Protein AF-A0A3M1GJM1-F1 (afdb_monomer_lite)

Structure (mmCIF, N/CA/C/O backbone):
data_AF-A0A3M1GJM1-F1
#
_entry.id   AF-A0A3M1GJM1-F1
#
loop_
_atom_site.group_PDB
_atom_site.id
_atom_site.type_symbol
_atom_site.label_atom_id
_atom_site.label_alt_id
_atom_site.label_comp_id
_atom_site.label_asym_id
_atom_site.label_entity_id
_atom_site.label_seq_id
_atom_site.pdbx_PDB_ins_code
_atom_site.Cartn_x
_atom_site.Cartn_y
_atom_site.Cartn_z
_atom_site.occupancy
_atom_site.B_iso_or_equiv
_atom_site.auth_seq_id
_atom_site.auth_comp_id
_atom_site.auth_asym_id
_atom_site.auth_atom_id
_atom_site.pdbx_PDB_model_num
ATOM 1 N N . MET A 1 1 ? -22.196 37.250 38.339 1.00 37.94 1 MET A N 1
ATOM 2 C CA . MET A 1 1 ? -22.589 36.077 37.536 1.00 37.94 1 MET A CA 1
ATOM 3 C C . MET A 1 1 ? -22.568 36.539 36.095 1.00 37.94 1 MET A C 1
ATOM 5 O O . MET A 1 1 ? -23.476 37.253 35.702 1.00 37.94 1 MET A O 1
ATOM 9 N N . GLU A 1 2 ? -21.503 36.234 35.364 1.00 36.16 2 GLU A N 1
ATOM 10 C CA . GLU A 1 2 ? -21.411 36.495 33.926 1.00 36.16 2 GLU A CA 1
ATOM 11 C C . GLU A 1 2 ? -21.118 35.158 33.248 1.00 36.16 2 GLU A C 1
ATOM 13 O O . GLU A 1 2 ? -20.126 34.499 33.556 1.00 36.16 2 GLU A O 1
ATOM 18 N N . ASN A 1 3 ? -22.054 34.729 32.402 1.00 44.06 3 ASN A N 1
ATOM 19 C CA . ASN A 1 3 ? -21.953 33.536 31.576 1.00 44.06 3 ASN A CA 1
ATOM 20 C C . ASN A 1 3 ? -21.162 33.901 30.318 1.00 44.06 3 ASN A C 1
ATOM 22 O O . ASN A 1 3 ? -21.678 34.609 29.457 1.00 44.06 3 ASN A O 1
ATOM 26 N N . GLY A 1 4 ? -19.926 33.420 30.217 1.00 37.16 4 GLY A N 1
ATOM 27 C CA . GLY A 1 4 ? -19.139 33.444 28.988 1.00 37.16 4 GLY A CA 1
ATOM 28 C C . GLY A 1 4 ? -19.015 32.027 28.446 1.00 37.16 4 GLY A C 1
ATOM 29 O O . GLY A 1 4 ? -18.154 31.274 28.890 1.00 37.16 4 GLY A O 1
ATOM 30 N N . THR A 1 5 ? -19.899 31.649 27.525 1.00 46.75 5 THR A N 1
ATOM 31 C CA . THR A 1 5 ? -19.785 30.402 26.764 1.00 46.75 5 THR A CA 1
ATOM 32 C C . THR A 1 5 ? -18.691 30.591 25.719 1.00 46.75 5 THR A C 1
ATOM 34 O O . THR A 1 5 ? -18.939 31.127 24.640 1.00 46.75 5 THR A O 1
ATOM 37 N N . THR A 1 6 ? -17.466 30.193 26.045 1.00 47.50 6 THR A N 1
ATOM 38 C CA . THR A 1 6 ? -16.396 30.056 25.056 1.00 47.50 6 THR A CA 1
ATOM 39 C C . THR A 1 6 ? -16.718 28.820 24.220 1.00 47.50 6 THR A C 1
ATOM 41 O O . THR A 1 6 ? -16.537 27.695 24.673 1.00 47.50 6 THR A O 1
ATOM 44 N N . VAL A 1 7 ? -17.309 29.026 23.044 1.00 49.69 7 VAL A N 1
ATOM 45 C CA . VAL A 1 7 ? -17.470 27.970 22.038 1.00 49.69 7 VAL A CA 1
ATOM 46 C C . VAL A 1 7 ? -16.141 27.870 21.303 1.00 49.69 7 VAL A C 1
ATOM 48 O O . VAL A 1 7 ? -15.728 28.843 20.670 1.00 49.69 7 VAL A O 1
ATOM 51 N N . ASP A 1 8 ? -15.476 26.724 21.433 1.00 50.84 8 ASP A N 1
ATOM 52 C CA . ASP A 1 8 ? -14.200 26.445 20.777 1.00 50.84 8 ASP A CA 1
ATOM 53 C C . ASP A 1 8 ? -14.320 26.608 19.245 1.00 50.84 8 ASP A C 1
ATOM 55 O O . ASP A 1 8 ? -15.298 26.135 18.651 1.00 50.84 8 ASP A O 1
ATOM 59 N N . PRO A 1 9 ? -13.356 27.281 18.589 1.00 55.09 9 PRO A N 1
ATOM 60 C CA . PRO A 1 9 ? -13.385 27.548 17.146 1.00 55.09 9 PRO A CA 1
ATOM 61 C C . PRO A 1 9 ? -13.398 26.264 16.297 1.00 55.09 9 PRO A C 1
ATOM 63 O O . PRO A 1 9 ? -14.039 26.235 15.247 1.00 55.09 9 PRO A O 1
ATOM 66 N N . ASP A 1 10 ? -12.819 25.178 16.809 1.00 54.81 10 ASP A N 1
ATOM 67 C CA . ASP A 1 10 ? -12.684 23.892 16.112 1.00 54.81 10 ASP A CA 1
ATOM 68 C C . ASP A 1 10 ? -14.031 23.184 15.872 1.00 54.81 10 ASP A C 1
ATOM 70 O O . ASP A 1 10 ? -14.188 22.419 14.920 1.00 54.81 10 ASP A O 1
ATOM 74 N N . LEU A 1 11 ? -15.044 23.458 16.703 1.00 55.91 11 LEU A N 1
ATOM 75 C CA . LEU A 1 11 ? -16.374 22.855 16.562 1.00 55.91 11 LEU A CA 1
ATOM 76 C C . LEU A 1 11 ? -17.167 23.458 15.399 1.00 55.91 11 LEU A C 1
ATOM 78 O O . LEU A 1 11 ? -17.921 22.743 14.743 1.00 55.91 11 LEU A O 1
ATOM 82 N N . LYS A 1 12 ? -16.967 24.748 15.102 1.00 61.09 12 LYS A N 1
ATOM 83 C CA . LYS A 1 12 ? -17.619 25.408 13.961 1.00 61.09 12 LYS A CA 1
ATOM 84 C C . LYS A 1 12 ? -17.017 24.968 12.631 1.00 61.09 12 LYS A C 1
ATOM 86 O O . LYS A 1 12 ? -17.749 24.816 11.658 1.00 61.09 12 LYS A O 1
ATOM 91 N N . GLU A 1 13 ? -15.710 24.721 12.597 1.00 61.06 13 GLU A N 1
ATOM 92 C CA . GLU A 1 13 ? -15.026 24.226 11.399 1.00 61.06 13 GLU A CA 1
ATOM 93 C C . GLU A 1 13 ? -15.404 22.770 11.088 1.00 61.06 13 GLU A C 1
ATOM 95 O O . GLU A 1 13 ? -15.652 22.429 9.932 1.00 61.06 13 GLU A O 1
ATOM 100 N N . LEU A 1 14 ? -15.565 21.927 12.114 1.00 56.72 14 LEU A N 1
ATOM 101 C CA . LEU A 1 14 ? -16.055 20.552 11.957 1.00 56.72 14 LEU A CA 1
ATOM 102 C C . LEU A 1 14 ? -17.510 20.482 11.473 1.00 56.72 14 LEU A C 1
ATOM 104 O O . LEU A 1 14 ? -17.860 19.605 10.681 1.00 56.72 14 LEU A O 1
ATOM 108 N N . GLU A 1 15 ? -18.362 21.402 11.925 1.00 70.75 15 GLU A N 1
ATOM 109 C CA . GLU A 1 15 ? -19.762 21.463 11.498 1.00 70.75 15 GLU A CA 1
ATOM 110 C C . GLU A 1 15 ? -19.893 21.997 10.059 1.00 70.75 15 GLU A C 1
ATOM 112 O O . GLU A 1 15 ? -20.684 21.465 9.277 1.00 70.75 15 GLU A O 1
ATOM 117 N N . ALA A 1 16 ? -19.040 22.951 9.667 1.00 68.69 16 ALA A N 1
ATOM 118 C CA . ALA A 1 16 ? -18.933 23.436 8.291 1.00 68.69 16 ALA A CA 1
ATOM 119 C C . ALA A 1 16 ? -18.425 22.349 7.325 1.00 68.69 16 ALA A C 1
ATOM 121 O O . ALA A 1 16 ? -18.994 22.161 6.248 1.00 68.69 16 ALA A O 1
ATOM 122 N N . LEU A 1 17 ? -17.418 21.567 7.731 1.00 69.25 17 LEU A N 1
ATOM 123 C CA . LEU A 1 17 ? -16.869 20.483 6.911 1.00 69.25 17 LEU A CA 1
ATOM 124 C C . LEU A 1 17 ? -17.878 19.338 6.719 1.00 69.25 17 LEU A C 1
ATOM 126 O O . LEU A 1 17 ? -17.957 18.734 5.648 1.00 69.25 17 LEU A O 1
ATOM 130 N N . ARG A 1 18 ? -18.703 19.065 7.738 1.00 72.12 18 ARG A N 1
ATOM 131 C CA . ARG A 1 18 ? -19.781 18.074 7.652 1.00 72.12 18 ARG A CA 1
ATOM 132 C C . ARG A 1 18 ? -20.907 18.520 6.715 1.00 72.12 18 ARG A C 1
ATOM 134 O O . ARG A 1 18 ? -21.390 17.705 5.934 1.00 72.12 18 ARG A O 1
ATOM 141 N N . GLN A 1 19 ? -21.298 19.794 6.755 1.00 70.56 19 GLN A N 1
ATOM 142 C CA . GLN A 1 19 ? -22.303 20.337 5.831 1.00 70.56 19 GLN A CA 1
ATOM 143 C C . GLN A 1 19 ? -21.801 20.347 4.378 1.00 70.56 19 GLN A C 1
ATOM 145 O O . GLN A 1 19 ? -22.571 20.071 3.460 1.00 70.56 19 GLN A O 1
ATOM 150 N N . GLN A 1 20 ? -20.503 20.577 4.163 1.00 62.34 20 GLN A N 1
ATOM 151 C CA . GLN A 1 20 ? -19.883 20.514 2.837 1.00 62.34 20 GLN A CA 1
ATOM 152 C C . GLN A 1 20 ? -19.846 19.083 2.269 1.00 62.34 20 GLN A C 1
ATOM 154 O O . GLN A 1 20 ? -20.029 18.891 1.067 1.00 62.34 20 GLN A O 1
ATOM 159 N N . ALA A 1 21 ? -19.677 18.073 3.127 1.00 62.62 21 ALA A N 1
ATOM 160 C CA . ALA A 1 21 ? -19.735 16.667 2.730 1.00 62.62 21 ALA A CA 1
ATOM 161 C C . ALA A 1 21 ? -21.168 16.195 2.409 1.00 62.62 21 ALA A C 1
ATOM 163 O O . ALA A 1 21 ? -21.363 15.459 1.445 1.00 62.62 21 ALA A O 1
ATOM 164 N N . GLU A 1 22 ? -22.181 16.650 3.157 1.00 63.31 22 GLU A N 1
ATOM 165 C CA . GLU A 1 22 ? -23.593 16.342 2.860 1.00 63.31 22 GLU A CA 1
ATOM 166 C C . GLU A 1 22 ? -24.085 17.019 1.564 1.00 63.31 22 GLU A C 1
ATOM 168 O O . GLU A 1 22 ? -24.902 16.440 0.846 1.00 63.31 22 GLU A O 1
ATOM 173 N N . ALA A 1 23 ? -23.547 18.192 1.207 1.00 54.47 23 ALA A N 1
ATOM 174 C CA . ALA A 1 23 ? -23.831 18.850 -0.073 1.00 54.47 23 ALA A CA 1
ATOM 175 C C . ALA A 1 23 ? -23.228 18.107 -1.285 1.00 54.47 23 ALA A C 1
ATOM 177 O O . ALA A 1 23 ? -23.794 18.141 -2.377 1.00 54.47 23 ALA A O 1
ATOM 178 N N . PHE A 1 24 ? -22.115 17.391 -1.093 1.00 53.56 24 PHE A N 1
ATOM 179 C CA . PHE A 1 24 ? -21.446 16.624 -2.151 1.00 53.56 24 PHE A CA 1
ATOM 180 C C . PHE A 1 24 ? -22.214 15.347 -2.542 1.00 53.56 24 PHE A C 1
ATOM 182 O O . PHE A 1 24 ? -22.165 14.919 -3.693 1.00 53.56 24 PHE A O 1
ATOM 189 N N . ASP A 1 25 ? -22.964 14.761 -1.605 1.00 51.41 25 ASP A N 1
ATOM 190 C CA . ASP A 1 25 ? -23.687 13.496 -1.809 1.00 51.41 25 ASP A CA 1
ATOM 191 C C . ASP A 1 25 ? -25.072 13.678 -2.473 1.00 51.41 25 ASP A C 1
ATOM 193 O O . ASP A 1 25 ? -25.646 12.718 -2.989 1.00 51.41 25 ASP A O 1
ATOM 197 N N . GLN A 1 26 ? -25.629 14.900 -2.495 1.00 51.84 26 GLN A N 1
ATOM 198 C CA . GLN A 1 26 ? -26.973 15.171 -3.045 1.00 51.84 26 GLN A CA 1
ATOM 199 C C . GLN A 1 26 ? -26.998 15.814 -4.439 1.00 51.84 26 GLN A C 1
ATOM 201 O O . GLN A 1 26 ? -28.011 15.707 -5.132 1.00 51.84 26 GLN A O 1
ATOM 206 N N . THR A 1 27 ? -25.911 16.430 -4.901 1.00 51.56 27 THR A N 1
ATOM 207 C CA . THR A 1 27 ? -25.845 17.050 -6.233 1.00 51.56 27 THR A CA 1
ATOM 208 C C . THR A 1 27 ? -24.485 16.765 -6.850 1.00 51.56 27 THR A C 1
ATOM 210 O O . THR A 1 27 ? -23.526 17.486 -6.600 1.00 51.56 27 THR A O 1
ATOM 213 N N . GLY A 1 28 ? -24.382 15.691 -7.634 1.00 46.44 28 GLY A N 1
ATOM 214 C CA . GLY A 1 28 ? -23.164 15.339 -8.367 1.00 46.44 28 GLY A CA 1
ATOM 215 C C . GLY A 1 28 ? -22.856 16.320 -9.501 1.00 46.44 28 GLY A C 1
ATOM 216 O O . GLY A 1 28 ? -22.974 15.951 -10.666 1.00 46.44 28 GLY A O 1
ATOM 217 N N . ASP A 1 29 ? -22.471 17.550 -9.164 1.00 35.19 29 ASP A N 1
ATOM 218 C CA . ASP A 1 29 ? -21.938 18.542 -10.094 1.00 35.19 29 ASP A CA 1
ATOM 219 C C . ASP A 1 29 ? -20.807 19.332 -9.419 1.00 35.19 29 ASP A C 1
ATOM 221 O O . ASP A 1 29 ? -20.933 19.798 -8.285 1.00 35.19 29 ASP A O 1
ATOM 225 N N . VAL A 1 30 ? -19.665 19.425 -10.098 1.00 45.12 30 VAL A N 1
ATOM 226 C CA . VAL A 1 30 ? -18.445 20.049 -9.573 1.00 45.12 30 VAL A CA 1
ATOM 227 C C . VAL A 1 30 ? -18.501 21.529 -9.931 1.00 45.12 30 VAL A C 1
ATOM 229 O O . VAL A 1 30 ? -18.197 21.905 -11.061 1.00 45.12 30 VAL A O 1
ATOM 232 N N . ALA A 1 31 ? -18.902 22.371 -8.980 1.00 35.78 31 ALA A N 1
ATOM 233 C CA . ALA A 1 31 ? -18.819 23.819 -9.122 1.00 35.78 31 ALA A CA 1
ATOM 234 C C . ALA A 1 31 ? -17.674 24.375 -8.265 1.00 35.78 31 ALA A C 1
ATOM 236 O O . ALA A 1 31 ? -17.671 24.251 -7.041 1.00 35.78 31 ALA A O 1
ATOM 237 N N . ASP A 1 32 ? -16.716 24.989 -8.962 1.00 35.91 32 ASP A N 1
ATOM 238 C CA . ASP A 1 32 ? -15.714 25.930 -8.461 1.00 35.91 32 ASP A CA 1
ATOM 239 C C . ASP A 1 32 ? -16.302 26.870 -7.398 1.00 35.91 32 ASP A C 1
ATOM 241 O O . ASP A 1 32 ? -17.210 27.658 -7.676 1.00 35.91 32 ASP A O 1
ATOM 245 N N . THR A 1 33 ? -15.742 26.849 -6.191 1.00 30.89 33 THR A N 1
ATOM 246 C CA . THR A 1 33 ? -15.970 27.905 -5.205 1.00 30.89 33 THR A CA 1
ATOM 247 C C . THR A 1 33 ? -14.954 29.026 -5.412 1.00 30.89 33 THR A C 1
ATOM 249 O O . THR A 1 33 ? -13.845 28.977 -4.883 1.00 30.89 33 THR A O 1
ATOM 252 N N . ASN A 1 34 ? -15.369 30.071 -6.125 1.00 27.05 34 ASN A N 1
ATOM 253 C CA . ASN A 1 34 ? -15.023 31.441 -5.758 1.00 27.05 34 ASN A CA 1
ATOM 254 C C . ASN A 1 34 ? -16.321 32.094 -5.266 1.00 27.05 34 ASN A C 1
ATOM 256 O O . ASN A 1 34 ? -17.212 32.368 -6.069 1.00 27.05 34 ASN A O 1
ATOM 260 N N . VAL A 1 35 ? -16.454 32.261 -3.949 1.00 33.56 35 VAL A N 1
ATOM 261 C CA . VAL A 1 35 ? -17.620 32.878 -3.303 1.00 33.56 35 VAL A CA 1
ATOM 262 C C . VAL A 1 35 ? -17.201 34.216 -2.721 1.00 33.56 35 VAL A C 1
ATOM 264 O O . VAL A 1 35 ? -16.303 34.260 -1.889 1.00 33.56 35 VAL A O 1
ATOM 267 N N . GLU A 1 36 ? -17.854 35.265 -3.211 1.00 31.14 36 GLU A N 1
ATOM 268 C CA . GLU A 1 36 ? -18.504 36.380 -2.498 1.00 31.14 36 GLU A CA 1
ATOM 269 C C . GLU A 1 36 ? -18.901 37.384 -3.606 1.00 31.14 36 GLU A C 1
ATOM 271 O O . GLU A 1 36 ? -18.079 37.736 -4.447 1.00 31.14 36 GLU A O 1
ATOM 276 N N . ASP A 1 37 ? -20.133 37.854 -3.773 1.00 28.88 37 ASP A N 1
ATOM 277 C CA . ASP A 1 37 ? -21.340 37.779 -2.955 1.00 28.88 37 ASP A CA 1
ATOM 278 C C . ASP A 1 37 ? -22.556 38.120 -3.861 1.00 28.88 37 ASP A C 1
ATOM 280 O O . ASP A 1 37 ? -22.410 38.801 -4.881 1.00 28.88 37 ASP A O 1
ATOM 284 N N . ALA A 1 38 ? -23.744 37.616 -3.520 1.00 27.80 38 ALA A N 1
ATOM 285 C CA . ALA A 1 38 ? -25.042 37.938 -4.150 1.00 27.80 38 ALA A CA 1
ATOM 286 C C . ALA A 1 38 ? -25.666 39.185 -3.455 1.00 27.80 38 ALA A C 1
ATOM 288 O O . ALA A 1 38 ? -25.001 39.734 -2.578 1.00 27.80 38 ALA A O 1
ATOM 289 N N . PRO A 1 39 ? -26.920 39.652 -3.702 1.00 35.16 39 PRO A N 1
ATOM 290 C CA . PRO A 1 39 ? -27.984 39.264 -4.650 1.00 35.16 39 PRO A CA 1
ATOM 291 C C . PRO A 1 39 ? -28.494 40.487 -5.475 1.00 35.16 39 PRO A C 1
ATOM 293 O O . PRO A 1 39 ? -28.074 41.613 -5.260 1.00 35.16 39 PRO A O 1
ATOM 296 N N . GLU A 1 40 ? -29.273 40.382 -6.551 1.00 27.25 40 GLU A N 1
ATOM 297 C CA . GLU A 1 40 ? -30.722 40.147 -6.626 1.00 27.25 40 GLU A CA 1
ATOM 298 C C . GLU A 1 40 ? -31.099 40.079 -8.120 1.00 27.25 40 GLU A C 1
ATOM 300 O O . GLU A 1 40 ? -30.635 40.895 -8.914 1.00 27.25 40 GLU A O 1
ATOM 305 N N . HIS A 1 41 ? -32.018 39.192 -8.507 1.00 25.64 41 HIS A N 1
ATOM 306 C CA . HIS A 1 41 ? -32.875 39.441 -9.667 1.00 25.64 41 HIS A CA 1
ATOM 307 C C . HIS A 1 41 ? -34.299 38.981 -9.358 1.00 25.64 41 HIS A C 1
ATOM 309 O O . HIS A 1 41 ? -34.588 37.787 -9.285 1.00 25.64 41 HIS A O 1
ATOM 315 N N . GLY A 1 42 ? -35.185 39.962 -9.199 1.00 23.39 42 GLY A N 1
ATOM 316 C CA . GLY A 1 42 ? -36.607 39.819 -9.464 1.00 23.39 42 GLY A CA 1
ATOM 317 C C . GLY A 1 42 ? -36.907 40.203 -10.917 1.00 23.39 42 GLY A C 1
ATOM 318 O O . GLY A 1 42 ? -36.523 41.279 -11.355 1.00 23.39 42 GLY A O 1
ATOM 319 N N . ASP A 1 43 ? -37.562 39.272 -11.605 1.00 23.00 43 ASP A N 1
ATOM 320 C CA . ASP A 1 43 ? -38.603 39.392 -12.639 1.00 23.00 43 ASP A CA 1
ATOM 321 C C . ASP A 1 43 ? -38.469 40.312 -13.886 1.00 23.00 43 ASP A C 1
ATOM 323 O O . ASP A 1 43 ? -38.134 41.488 -13.830 1.00 23.00 43 ASP A O 1
ATOM 327 N N . ALA A 1 44 ? -38.933 39.722 -14.998 1.00 24.75 44 ALA A N 1
ATOM 328 C CA . ALA A 1 44 ? -39.525 40.297 -16.212 1.00 24.75 44 ALA A CA 1
ATOM 329 C C . ALA A 1 44 ? -38.692 41.114 -17.233 1.00 24.75 44 ALA A C 1
ATOM 331 O O . ALA A 1 44 ? -38.275 42.240 -17.003 1.00 24.75 44 ALA A O 1
ATOM 332 N N . GLY A 1 45 ? -38.719 40.624 -18.485 1.00 22.50 45 GLY A N 1
ATOM 333 C CA . GLY A 1 45 ? -39.173 41.450 -19.616 1.00 22.50 45 GLY A CA 1
ATOM 334 C C . GLY A 1 45 ? -38.132 42.036 -20.585 1.00 22.50 45 GLY A C 1
ATOM 335 O O . GLY A 1 45 ? -37.428 42.978 -20.274 1.00 22.50 45 GLY A O 1
ATOM 336 N N . ALA A 1 46 ? -38.160 41.518 -21.818 1.00 24.73 46 ALA A N 1
ATOM 337 C CA . ALA A 1 46 ? -38.119 42.234 -23.105 1.00 24.73 46 ALA A CA 1
ATOM 338 C C . ALA A 1 46 ? -37.139 43.416 -23.367 1.00 24.73 46 ALA A C 1
ATOM 340 O O . ALA A 1 46 ? -37.273 44.496 -22.821 1.00 24.73 46 ALA A O 1
ATOM 341 N N . ARG A 1 47 ? -36.325 43.213 -24.421 1.00 26.36 47 ARG A N 1
ATOM 342 C CA . ARG A 1 47 ? -35.957 44.128 -25.536 1.00 26.36 47 ARG A CA 1
ATOM 343 C C . ARG A 1 47 ? -35.516 45.592 -25.276 1.00 26.36 47 ARG A C 1
ATOM 345 O O . ARG A 1 47 ? -36.310 46.438 -24.902 1.00 26.36 47 ARG A O 1
ATOM 352 N N . GLU A 1 48 ? -34.336 45.859 -25.857 1.00 26.88 48 GLU A N 1
ATOM 353 C CA . GLU A 1 48 ? -33.886 47.068 -26.589 1.00 26.88 48 GLU A CA 1
ATOM 354 C C . GLU A 1 48 ? -33.372 48.322 -25.839 1.00 26.88 48 GLU A C 1
ATOM 356 O O . GLU A 1 48 ? -33.879 48.738 -24.808 1.00 26.88 48 GLU A O 1
ATOM 361 N N . THR A 1 49 ? -32.391 48.953 -26.514 1.00 25.72 49 THR A N 1
ATOM 362 C CA . THR A 1 49 ? -31.853 50.339 -26.463 1.00 25.72 49 THR A CA 1
ATOM 363 C C . THR A 1 49 ? -30.658 50.736 -25.560 1.00 25.72 49 THR A C 1
ATOM 365 O O . THR A 1 49 ? -30.745 50.811 -24.346 1.00 25.72 49 THR A O 1
ATOM 368 N N . GLU A 1 50 ? -29.548 51.040 -26.261 1.00 26.30 50 GLU A N 1
ATOM 369 C CA . GLU A 1 50 ? -28.745 52.290 -26.286 1.00 26.30 50 GLU A CA 1
ATOM 370 C C . GLU A 1 50 ? -27.967 52.871 -25.072 1.00 26.30 50 GLU A C 1
ATOM 372 O O . GLU A 1 50 ? -28.536 53.342 -24.103 1.00 26.30 50 GLU A O 1
ATOM 377 N N . GLN A 1 51 ? -26.650 53.026 -25.328 1.00 25.14 51 GLN A N 1
ATOM 378 C CA . GLN A 1 51 ? -25.768 54.217 -25.190 1.00 25.14 51 GLN A CA 1
ATOM 379 C C . GLN A 1 51 ? -25.279 54.790 -23.831 1.00 25.14 51 GLN A C 1
ATOM 381 O O . GLN A 1 51 ? -26.017 54.924 -22.868 1.00 25.14 51 GLN A O 1
ATOM 386 N N . ALA A 1 52 ? -24.029 55.300 -23.930 1.00 24.14 52 ALA A N 1
ATOM 387 C CA . ALA A 1 52 ? -23.310 56.335 -23.149 1.00 24.14 52 ALA A CA 1
ATOM 388 C C . ALA A 1 52 ? -22.685 55.900 -21.799 1.00 24.14 52 ALA A C 1
ATOM 390 O O . ALA A 1 52 ? -23.369 55.364 -20.943 1.00 24.14 52 ALA A O 1
ATOM 391 N N . ALA A 1 53 ? -21.342 55.893 -21.675 1.00 25.84 53 ALA A N 1
ATOM 392 C CA . ALA A 1 53 ? -20.454 56.992 -21.206 1.00 25.84 53 ALA A CA 1
ATOM 393 C C . ALA A 1 53 ? -20.681 57.292 -19.704 1.00 25.84 53 ALA A C 1
ATOM 395 O O . ALA A 1 53 ? -21.818 57.348 -19.274 1.00 25.84 53 ALA A O 1
ATOM 396 N N . GLU A 1 54 ? -19.718 57.477 -18.802 1.00 27.12 54 GLU A N 1
ATOM 397 C CA . GLU A 1 54 ? -18.371 58.054 -18.828 1.00 27.12 54 GLU A CA 1
ATOM 398 C C . GLU A 1 54 ? -17.812 57.825 -17.390 1.00 27.12 54 GLU A C 1
ATOM 400 O O . GLU A 1 54 ? -18.586 57.847 -16.439 1.00 27.12 54 GLU A O 1
ATOM 405 N N . ASN A 1 55 ? -16.532 57.485 -17.200 1.00 23.94 55 ASN A N 1
ATOM 406 C CA . ASN A 1 55 ? -15.529 58.317 -16.496 1.00 23.94 55 ASN A CA 1
ATOM 407 C C . ASN A 1 55 ? -15.153 57.762 -15.097 1.00 23.94 55 ASN A C 1
ATOM 409 O O . ASN A 1 55 ? -16.040 57.473 -14.309 1.00 23.94 55 ASN A O 1
ATOM 413 N N . ASP A 1 56 ? -13.853 57.561 -14.842 1.00 25.11 56 ASP A N 1
ATOM 414 C CA . ASP A 1 56 ? -13.088 58.087 -13.687 1.00 25.11 56 ASP A CA 1
ATOM 415 C C . ASP A 1 56 ? -11.744 57.344 -13.477 1.00 25.11 56 ASP A C 1
ATOM 417 O O . ASP A 1 56 ? -11.676 56.172 -13.116 1.00 25.11 56 ASP A O 1
ATOM 421 N N . THR A 1 57 ? -10.669 58.058 -13.809 1.00 26.50 57 THR A N 1
ATOM 422 C CA . THR A 1 57 ? -9.637 58.577 -12.891 1.00 26.50 57 THR A CA 1
ATOM 423 C C . THR A 1 57 ? -8.922 57.641 -11.890 1.00 26.50 57 THR A C 1
ATOM 425 O O . THR A 1 57 ? -9.488 57.072 -10.964 1.00 26.50 57 THR A O 1
ATOM 428 N N . GLN A 1 58 ? -7.595 57.603 -12.076 1.00 28.73 58 GLN A N 1
ATOM 429 C CA . GLN A 1 58 ? -6.493 57.236 -11.162 1.00 28.73 58 GLN A CA 1
ATOM 430 C C . GLN A 1 58 ? -6.610 57.914 -9.773 1.00 28.73 58 GLN A C 1
ATOM 432 O O . GLN A 1 58 ? -7.219 58.979 -9.700 1.00 28.73 58 GLN A O 1
ATOM 437 N N . PRO A 1 59 ? -5.983 57.411 -8.684 1.00 36.69 59 PRO A N 1
ATOM 438 C CA . PRO A 1 59 ? -4.588 57.798 -8.364 1.00 36.69 59 PRO A CA 1
ATOM 439 C C . PRO A 1 59 ? -3.812 56.705 -7.565 1.00 36.69 59 PRO A C 1
ATOM 441 O O . PRO A 1 59 ? -4.397 55.830 -6.941 1.00 36.69 59 PRO A O 1
ATOM 444 N N . ASP A 1 60 ? -2.514 56.512 -7.795 1.00 25.89 60 ASP A N 1
ATOM 445 C CA . ASP A 1 60 ? -1.334 57.039 -7.071 1.00 25.89 60 ASP A CA 1
ATOM 446 C C . ASP A 1 60 ? -0.641 56.024 -6.146 1.00 25.89 60 ASP A C 1
ATOM 448 O O . ASP A 1 60 ? -1.244 55.264 -5.396 1.00 25.89 60 ASP A O 1
ATOM 452 N N . ASN A 1 61 ? 0.684 56.060 -6.259 1.00 29.27 61 ASN A N 1
ATOM 453 C CA . ASN A 1 61 ? 1.710 55.311 -5.538 1.00 29.27 61 ASN A CA 1
ATOM 454 C C . ASN A 1 61 ? 2.192 56.147 -4.326 1.00 29.27 61 ASN A C 1
ATOM 456 O O . ASN A 1 61 ? 2.023 57.368 -4.347 1.00 29.27 61 ASN A O 1
ATOM 460 N N . PRO A 1 62 ? 2.840 55.565 -3.297 1.00 36.94 62 PRO A N 1
ATOM 461 C CA . PRO A 1 62 ? 4.275 55.874 -3.101 1.00 36.94 62 PRO A CA 1
ATOM 462 C C . PRO A 1 62 ? 5.094 54.686 -2.523 1.00 36.94 62 PRO A C 1
ATOM 464 O O . PRO A 1 62 ? 4.609 53.929 -1.693 1.00 36.94 62 PRO A O 1
ATOM 467 N N . ALA A 1 63 ? 6.270 54.366 -3.084 1.00 29.83 63 ALA A N 1
ATOM 468 C CA . ALA A 1 63 ? 7.638 54.802 -2.710 1.00 29.83 63 ALA A CA 1
ATOM 469 C C . ALA A 1 63 ? 8.265 54.077 -1.490 1.00 29.83 63 ALA A C 1
ATOM 471 O O . ALA A 1 63 ? 7.698 54.141 -0.406 1.00 29.83 63 ALA A O 1
ATOM 472 N N . ASN A 1 64 ? 9.453 53.453 -1.646 1.00 26.45 64 ASN A N 1
ATOM 473 C CA . ASN A 1 64 ? 10.736 53.949 -1.091 1.00 26.45 64 ASN A CA 1
ATOM 474 C C . ASN A 1 64 ? 11.980 53.054 -1.413 1.00 26.45 64 ASN A C 1
ATOM 476 O O . ASN A 1 64 ? 11.862 51.836 -1.346 1.00 26.45 64 ASN A O 1
ATOM 480 N N . GLU A 1 65 ? 13.113 53.719 -1.735 1.00 33.44 65 GLU A N 1
ATOM 481 C CA . GLU A 1 65 ? 14.581 53.462 -1.537 1.00 33.44 65 GLU A CA 1
ATOM 482 C C . GLU A 1 65 ? 15.211 52.037 -1.682 1.00 33.44 65 GLU A C 1
ATOM 484 O O . GLU A 1 65 ? 14.599 51.040 -1.340 1.00 33.44 65 GLU A O 1
ATOM 489 N N . GLU A 1 66 ? 16.451 51.796 -2.164 1.00 30.67 66 GLU A N 1
ATOM 490 C CA . GLU A 1 66 ? 17.716 52.556 -2.071 1.00 30.67 66 GLU A CA 1
ATOM 491 C C . GLU A 1 66 ? 18.838 52.026 -3.037 1.00 30.67 66 GLU A C 1
ATOM 493 O O . GLU A 1 66 ? 18.925 50.834 -3.319 1.00 30.67 66 GLU A O 1
ATOM 498 N N . ALA A 1 67 ? 19.723 52.947 -3.468 1.00 30.48 67 ALA A N 1
ATOM 499 C CA . ALA A 1 67 ? 21.180 52.867 -3.756 1.00 30.48 67 ALA A CA 1
ATOM 500 C C . ALA A 1 67 ? 21.846 51.929 -4.820 1.00 30.48 67 ALA A C 1
ATOM 502 O O . ALA A 1 67 ? 22.154 50.771 -4.562 1.00 30.48 67 ALA A O 1
ATOM 503 N N . GLY A 1 68 ? 22.363 52.547 -5.907 1.00 28.23 68 GLY A N 1
ATOM 504 C CA . GLY A 1 68 ? 23.804 52.898 -6.010 1.00 28.23 68 GLY A CA 1
ATOM 505 C C . GLY A 1 68 ? 24.728 52.213 -7.053 1.00 28.23 68 GLY A C 1
ATOM 506 O O . GLY A 1 68 ? 25.218 51.120 -6.791 1.00 28.23 68 GLY A O 1
ATOM 507 N N . LYS A 1 69 ? 25.119 52.927 -8.137 1.00 28.61 69 LYS A N 1
ATOM 508 C CA . LYS A 1 69 ? 26.507 53.383 -8.490 1.00 28.61 69 LYS A CA 1
ATOM 509 C C . LYS A 1 69 ? 26.670 53.851 -9.964 1.00 28.61 69 LYS A C 1
ATOM 511 O O . LYS A 1 69 ? 26.064 53.288 -10.865 1.00 28.61 69 LYS A O 1
ATOM 516 N N . ALA A 1 70 ? 27.510 54.885 -10.132 1.00 30.98 70 ALA A N 1
ATOM 517 C CA . ALA A 1 70 ? 27.948 55.629 -11.335 1.00 30.98 70 ALA A CA 1
ATOM 518 C C . ALA A 1 70 ? 28.832 54.792 -12.311 1.00 30.98 70 ALA A C 1
ATOM 520 O O . ALA A 1 70 ? 29.230 53.695 -11.930 1.00 30.98 70 ALA A O 1
ATOM 521 N N . ASP A 1 71 ? 29.193 55.179 -13.548 1.00 30.88 71 ASP A N 1
ATOM 522 C CA . ASP A 1 71 ? 29.563 56.496 -14.107 1.00 30.88 71 ASP A CA 1
ATOM 523 C C . ASP A 1 71 ? 29.589 56.499 -15.669 1.00 30.88 71 ASP A C 1
ATOM 525 O O . ASP A 1 71 ? 29.603 55.436 -16.287 1.00 30.88 71 ASP A O 1
ATOM 529 N N . GLU A 1 72 ? 29.709 57.712 -16.238 1.00 29.91 72 GLU A N 1
ATOM 530 C CA . GLU A 1 72 ? 30.296 58.114 -17.546 1.00 29.91 72 GLU A CA 1
ATOM 531 C C . GLU A 1 72 ? 29.503 58.246 -18.887 1.00 29.91 72 GLU A C 1
ATOM 533 O O . GLU A 1 72 ? 29.137 57.280 -19.551 1.00 29.91 72 GLU A O 1
ATOM 538 N N . ALA A 1 73 ? 29.449 59.524 -19.327 1.00 31.17 73 ALA A N 1
ATOM 539 C CA . ALA A 1 73 ? 29.774 60.094 -20.656 1.00 31.17 73 ALA A CA 1
ATOM 540 C C . ALA A 1 73 ? 28.697 60.338 -21.758 1.00 31.17 73 ALA A C 1
ATOM 542 O O . ALA A 1 73 ? 28.288 59.447 -22.490 1.00 31.17 73 ALA A O 1
ATOM 543 N N . GLU A 1 74 ? 28.360 61.635 -21.884 1.00 32.88 74 GLU A N 1
ATOM 544 C CA . GLU A 1 74 ? 28.233 62.517 -23.074 1.00 32.88 74 GLU A CA 1
ATOM 545 C C . GLU A 1 74 ? 27.463 62.141 -24.378 1.00 32.88 74 GLU A C 1
ATOM 547 O O . GLU A 1 74 ? 27.872 61.299 -25.168 1.00 32.88 74 GLU A O 1
ATOM 552 N N . ASP A 1 75 ? 26.460 63.000 -24.655 1.00 32.69 75 ASP A N 1
ATOM 553 C CA . ASP A 1 75 ? 26.160 63.742 -25.910 1.00 32.69 75 ASP A CA 1
ATOM 554 C C . ASP A 1 75 ? 24.948 63.362 -26.821 1.00 32.69 75 ASP A C 1
ATOM 556 O O . ASP A 1 75 ? 24.902 62.317 -27.461 1.00 32.69 75 ASP A O 1
ATOM 560 N N . ALA A 1 76 ? 24.024 64.345 -26.917 1.00 34.34 76 ALA A N 1
ATOM 561 C CA . ALA A 1 76 ? 22.991 64.679 -27.931 1.00 34.34 76 ALA A CA 1
ATOM 562 C C . ALA A 1 76 ? 21.847 63.693 -28.337 1.00 34.34 76 ALA A C 1
ATOM 564 O O . ALA A 1 76 ? 22.010 62.481 -28.325 1.00 34.34 76 ALA A O 1
ATOM 565 N N . PRO A 1 77 ? 20.712 64.173 -28.919 1.00 41.22 77 PRO A N 1
ATOM 566 C CA . PRO A 1 77 ? 19.869 65.333 -28.587 1.00 41.22 77 PRO A CA 1
ATOM 567 C C . PRO A 1 77 ? 18.345 64.997 -28.472 1.00 41.22 77 PRO A C 1
ATOM 569 O O . PRO A 1 77 ? 17.837 64.056 -29.067 1.00 41.22 77 PRO A O 1
ATOM 572 N N . LYS A 1 78 ? 17.606 65.844 -27.732 1.00 41.19 78 LYS A N 1
ATOM 573 C CA . LYS A 1 78 ? 16.137 66.099 -27.736 1.00 41.19 78 LYS A CA 1
ATOM 574 C C . LYS A 1 78 ? 15.206 65.000 -28.296 1.00 41.19 78 LYS A C 1
ATOM 576 O O . LYS A 1 78 ? 14.817 65.045 -29.462 1.00 41.19 78 LYS A O 1
ATOM 581 N N . GLN A 1 79 ? 14.701 64.131 -27.419 1.00 37.88 79 GLN A N 1
ATOM 582 C CA . GLN A 1 79 ? 13.507 63.331 -27.704 1.00 37.88 79 GLN A CA 1
ATOM 583 C C . GLN A 1 79 ? 12.241 64.175 -27.507 1.00 37.88 79 GLN A C 1
A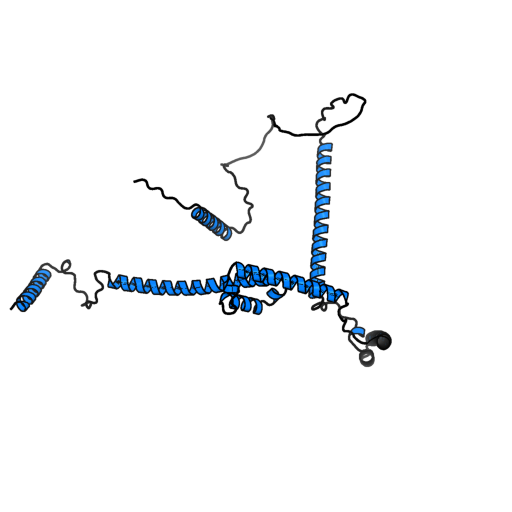TOM 585 O O . GLN A 1 79 ? 11.922 64.621 -26.404 1.00 37.88 79 GLN A O 1
ATOM 590 N N . GLN A 1 80 ? 11.535 64.404 -28.613 1.00 38.97 80 GLN A N 1
ATOM 591 C CA . GLN A 1 80 ? 10.126 64.772 -28.615 1.00 38.97 80 GLN A CA 1
ATOM 592 C C . GLN A 1 80 ? 9.353 63.673 -27.878 1.00 38.97 80 GLN A C 1
ATOM 594 O O . GLN A 1 80 ? 9.491 62.489 -28.175 1.00 38.97 80 GLN A O 1
ATOM 599 N N . ARG A 1 81 ? 8.577 64.073 -26.873 1.00 42.53 81 ARG A N 1
ATOM 600 C CA . ARG A 1 81 ? 7.655 63.195 -26.160 1.00 42.53 81 ARG A CA 1
ATOM 601 C C . ARG A 1 81 ? 6.470 62.932 -27.090 1.00 42.53 81 ARG A C 1
ATOM 603 O O . ARG A 1 81 ? 5.504 63.685 -27.076 1.00 42.53 81 ARG A O 1
ATOM 610 N N . ASP A 1 82 ? 6.588 61.907 -27.928 1.00 45.31 82 ASP A N 1
ATOM 611 C CA . ASP A 1 82 ? 5.461 61.361 -28.681 1.00 45.31 82 ASP A CA 1
ATOM 612 C C . ASP A 1 82 ? 4.508 60.685 -27.687 1.00 45.31 82 ASP A C 1
ATOM 614 O O . ASP A 1 82 ? 4.780 59.608 -27.153 1.00 45.31 82 ASP A O 1
ATOM 618 N N . GLU A 1 83 ? 3.389 61.344 -27.392 1.00 54.78 83 GLU A N 1
ATOM 619 C CA . GLU A 1 83 ? 2.255 60.703 -26.731 1.00 54.78 83 GLU A CA 1
ATOM 620 C C . GLU A 1 83 ? 1.744 59.564 -27.634 1.00 54.78 83 GLU A C 1
ATOM 622 O O . GLU A 1 83 ? 1.494 59.791 -28.825 1.00 54.78 83 GLU A O 1
ATOM 627 N N . PRO A 1 84 ? 1.599 58.322 -27.132 1.00 56.81 84 PRO A N 1
ATOM 628 C CA . PRO A 1 84 ? 1.200 57.213 -27.982 1.00 56.81 84 PRO A CA 1
ATOM 629 C C . PRO A 1 84 ? -0.247 57.414 -28.441 1.00 56.81 84 PRO A C 1
ATOM 631 O O . PRO A 1 84 ? -1.180 57.402 -27.636 1.00 56.81 84 PRO A O 1
ATOM 634 N N . LYS A 1 85 ? -0.431 57.574 -29.759 1.00 63.69 85 LYS A N 1
ATOM 635 C CA . LYS A 1 85 ? -1.749 57.553 -30.409 1.00 63.69 85 LYS A CA 1
ATOM 636 C C . LYS A 1 85 ? -2.556 56.338 -29.927 1.00 63.69 85 LYS A C 1
ATOM 638 O O . LYS A 1 85 ? -1.982 55.257 -29.759 1.00 63.69 85 LYS A O 1
ATOM 643 N N . PRO A 1 86 ? -3.883 56.46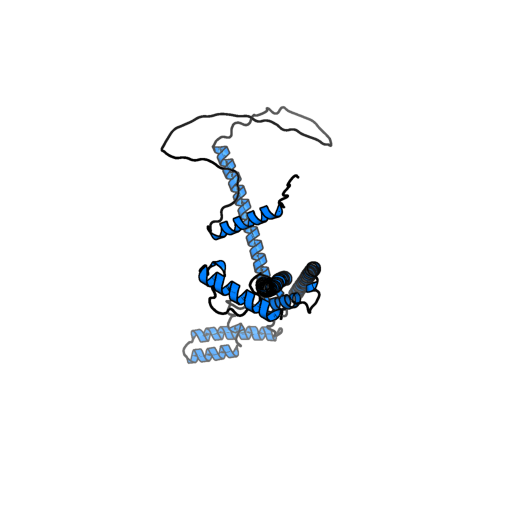8 -29.745 1.00 60.34 86 PRO A N 1
ATOM 644 C CA . PRO A 1 86 ? -4.719 55.333 -29.384 1.00 60.34 86 PRO A CA 1
ATOM 645 C C . PRO A 1 86 ? -4.575 54.249 -30.457 1.00 60.34 86 PRO A C 1
ATOM 647 O O . PRO A 1 86 ? -4.887 54.491 -31.622 1.00 60.34 86 PRO A O 1
ATOM 650 N N . LYS A 1 87 ? -4.080 53.070 -30.049 1.00 63.97 87 LYS A N 1
ATOM 651 C CA . LYS A 1 87 ? -3.857 51.917 -30.933 1.00 63.97 87 LYS A CA 1
ATOM 652 C C . LYS A 1 87 ? -5.085 51.696 -31.809 1.00 63.97 87 LYS A C 1
ATOM 654 O O . LYS A 1 87 ? -6.198 51.533 -31.287 1.00 63.97 87 LYS A O 1
ATOM 659 N N . THR A 1 88 ? -4.872 51.693 -33.118 1.00 75.06 88 THR A N 1
ATOM 660 C CA . THR A 1 88 ? -5.926 51.417 -34.095 1.00 75.06 88 THR A CA 1
ATOM 661 C C . THR A 1 88 ? -6.496 50.015 -33.856 1.00 75.06 88 THR A C 1
ATOM 663 O O . THR A 1 88 ? -5.869 49.161 -33.221 1.00 75.06 88 THR A O 1
ATOM 666 N N . ARG A 1 89 ? -7.730 49.762 -34.310 1.00 73.19 89 ARG A N 1
ATOM 667 C CA . ARG A 1 89 ? -8.396 48.461 -34.120 1.00 73.19 89 ARG A CA 1
ATOM 668 C C . ARG A 1 89 ? -7.530 47.296 -34.626 1.00 73.19 89 ARG A C 1
ATOM 670 O O . ARG A 1 89 ? -7.446 46.273 -33.955 1.00 73.19 89 ARG A O 1
ATOM 677 N N . GLU A 1 90 ? -6.813 47.514 -35.722 1.00 74.75 90 GLU A N 1
ATOM 678 C CA . GLU A 1 90 ? -5.886 46.558 -36.335 1.00 74.75 90 GLU A CA 1
ATOM 679 C C . GLU A 1 90 ? -4.661 46.267 -35.451 1.00 74.75 90 GLU A C 1
ATOM 681 O O . GLU A 1 90 ? -4.285 45.111 -35.278 1.00 74.75 90 GLU A O 1
ATOM 686 N N . GLU A 1 91 ? -4.079 47.275 -34.797 1.00 79.12 91 GLU A N 1
ATOM 687 C CA . GLU A 1 91 ? -2.956 47.077 -33.866 1.00 79.12 91 GLU A CA 1
ATOM 688 C C . GLU A 1 91 ? -3.385 46.327 -32.598 1.00 79.12 91 GLU A C 1
ATOM 690 O O . GLU A 1 91 ? -2.645 45.486 -32.084 1.00 79.12 91 GLU A O 1
ATOM 695 N N . LYS A 1 92 ? -4.607 46.573 -32.106 1.00 79.56 92 LYS A N 1
ATOM 696 C CA . LYS A 1 92 ? -5.177 45.815 -30.979 1.00 79.56 92 LYS A CA 1
ATOM 697 C C . LYS A 1 92 ? -5.440 44.355 -31.356 1.00 79.56 92 LYS A C 1
ATOM 699 O O . LYS A 1 92 ? -5.222 43.466 -30.532 1.00 79.56 92 LYS A O 1
ATOM 704 N N . GLU A 1 93 ? -5.896 44.095 -32.579 1.00 79.38 93 GLU A N 1
ATOM 705 C CA . GLU A 1 93 ? -6.109 42.742 -33.106 1.00 79.38 93 GLU A CA 1
ATOM 706 C C . GLU A 1 93 ? -4.775 42.011 -33.338 1.00 79.38 93 GLU A C 1
ATOM 708 O O . GLU A 1 93 ? -4.634 40.862 -32.914 1.00 79.38 93 GLU A O 1
ATOM 713 N N . ALA A 1 94 ? -3.752 42.690 -33.865 1.00 82.69 94 ALA A N 1
ATOM 714 C CA . ALA A 1 94 ? -2.398 42.151 -33.996 1.00 82.69 94 ALA A CA 1
ATOM 715 C C . ALA A 1 94 ? -1.765 41.818 -32.634 1.00 82.69 94 ALA A C 1
ATOM 717 O O . ALA A 1 94 ? -1.131 40.775 -32.475 1.00 82.69 94 ALA A O 1
ATOM 718 N N . GLU A 1 95 ? -1.982 42.648 -31.611 1.00 82.50 95 GLU A N 1
ATOM 719 C CA . GLU A 1 95 ? -1.487 42.389 -30.254 1.00 82.50 95 GLU A CA 1
ATOM 720 C C . GLU A 1 95 ? -2.209 41.209 -29.581 1.00 82.50 95 GLU A C 1
ATOM 722 O O . GLU A 1 95 ? -1.608 40.460 -28.806 1.00 82.50 95 GLU A O 1
ATOM 727 N N . ARG A 1 96 ? -3.502 41.012 -29.866 1.00 84.50 96 ARG A N 1
ATOM 728 C CA . ARG A 1 96 ? -4.251 39.822 -29.426 1.00 84.50 96 ARG A CA 1
ATOM 729 C C . ARG A 1 96 ? -3.759 38.570 -30.141 1.00 84.50 96 ARG A C 1
ATOM 731 O O . ARG A 1 96 ? -3.536 37.558 -29.484 1.00 84.50 96 ARG A O 1
ATOM 738 N N . PHE A 1 97 ? -3.528 38.653 -31.448 1.00 88.25 97 PHE A N 1
ATOM 739 C CA . PHE A 1 97 ? -2.974 37.553 -32.229 1.00 88.25 97 PHE A CA 1
ATOM 740 C C . PHE A 1 97 ? -1.568 37.179 -31.753 1.00 88.25 97 PHE A C 1
ATOM 742 O O . PHE A 1 97 ? -1.302 36.009 -31.510 1.00 88.25 97 PHE A O 1
ATOM 749 N N . ALA A 1 98 ? -0.693 38.158 -31.510 1.00 89.50 98 ALA A N 1
ATOM 750 C CA . ALA A 1 98 ? 0.651 37.922 -30.988 1.00 89.50 98 ALA A CA 1
ATOM 751 C C . ALA A 1 98 ? 0.633 37.288 -29.587 1.00 89.50 98 ALA A C 1
ATOM 753 O O . ALA A 1 98 ? 1.425 36.388 -29.304 1.00 89.50 98 ALA A O 1
ATOM 754 N N . ARG A 1 99 ? -0.283 37.718 -28.708 1.00 87.56 99 ARG A N 1
ATOM 755 C CA . ARG A 1 99 ? -0.482 37.092 -27.390 1.00 87.56 99 ARG A CA 1
ATOM 756 C C . ARG A 1 99 ? -0.996 35.661 -27.508 1.00 87.56 99 ARG A C 1
ATOM 758 O O . ARG A 1 99 ? -0.451 34.774 -26.857 1.00 87.56 99 ARG A O 1
ATOM 765 N N . ASN A 1 100 ? -1.988 35.429 -28.364 1.00 90.44 100 ASN A N 1
ATOM 766 C CA . ASN A 1 100 ? -2.537 34.096 -28.599 1.00 90.44 100 ASN A CA 1
ATOM 767 C C . ASN A 1 100 ? -1.486 33.158 -29.217 1.00 90.44 100 ASN A C 1
ATOM 769 O O . ASN A 1 100 ? -1.321 32.026 -28.785 1.00 90.44 100 ASN A O 1
ATOM 773 N N . TRP A 1 101 ? -0.682 33.662 -30.152 1.00 88.75 101 TRP A N 1
ATOM 774 C CA . TRP A 1 101 ? 0.414 32.915 -30.759 1.00 88.75 101 TRP A CA 1
ATOM 775 C C . TRP A 1 101 ? 1.485 32.513 -29.740 1.00 88.75 101 TRP A C 1
ATOM 777 O O . TRP A 1 101 ? 1.916 31.362 -29.715 1.00 88.75 101 TRP A O 1
ATOM 787 N N . LYS A 1 102 ? 1.882 33.434 -28.852 1.00 92.31 102 LYS A N 1
ATOM 788 C CA . LYS A 1 102 ? 2.815 33.128 -27.757 1.00 92.31 102 LYS A CA 1
ATOM 789 C C . LYS A 1 102 ? 2.246 32.081 -26.800 1.00 92.31 102 LYS A C 1
ATOM 791 O O . LYS A 1 102 ? 2.972 31.174 -26.403 1.00 92.31 102 LYS A O 1
ATOM 796 N N . ARG A 1 103 ? 0.955 32.177 -26.467 1.00 89.88 103 ARG A N 1
ATOM 797 C CA . ARG A 1 103 ? 0.262 31.182 -25.639 1.00 89.88 103 ARG A CA 1
ATOM 798 C C . ARG A 1 103 ? 0.245 29.808 -26.309 1.00 89.88 103 ARG A C 1
ATOM 800 O O . ARG A 1 103 ? 0.635 28.835 -25.681 1.00 89.88 103 ARG A O 1
ATOM 807 N N . LEU A 1 104 ? -0.097 29.744 -27.594 1.00 88.44 104 LEU A N 1
ATOM 808 C CA . LEU A 1 104 ? -0.122 28.499 -28.360 1.00 88.44 104 LEU A CA 1
ATOM 809 C C . LEU A 1 104 ? 1.263 27.837 -28.440 1.00 88.44 104 LEU A C 1
ATOM 811 O O . LEU A 1 104 ? 1.383 26.618 -28.348 1.00 88.44 104 LEU A O 1
ATOM 815 N N . GLN A 1 105 ? 2.328 28.629 -28.583 1.00 91.62 105 GLN A N 1
ATOM 816 C CA . GLN A 1 105 ? 3.695 28.104 -28.540 1.00 91.62 105 GLN A CA 1
ATOM 817 C C . GLN A 1 105 ? 4.082 27.589 -27.150 1.00 91.62 105 GLN A C 1
ATOM 819 O O . GLN A 1 105 ? 4.726 26.545 -27.055 1.00 91.62 105 GLN A O 1
ATOM 824 N N . ALA A 1 106 ? 3.678 28.287 -26.085 1.00 92.62 106 ALA A N 1
ATOM 825 C CA . ALA A 1 106 ? 3.917 27.847 -24.715 1.00 92.62 106 ALA A CA 1
ATOM 826 C C . ALA A 1 106 ? 3.175 26.535 -24.400 1.00 92.62 106 ALA A C 1
ATOM 828 O O . ALA A 1 106 ? 3.788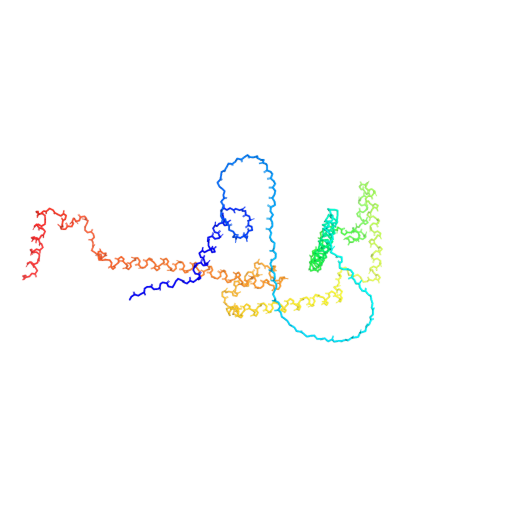 25.610 -23.871 1.00 92.62 106 ALA A O 1
ATOM 829 N N . GLU A 1 107 ? 1.908 26.417 -24.801 1.00 87.69 107 GLU A N 1
ATOM 830 C CA . GLU A 1 107 ? 1.108 25.194 -24.643 1.00 87.69 107 GLU A CA 1
ATOM 831 C C . GLU A 1 107 ? 1.696 24.029 -25.452 1.00 87.69 107 GLU A C 1
ATOM 833 O O . GLU A 1 107 ? 1.823 22.915 -24.947 1.00 87.69 107 GLU A O 1
ATOM 838 N N . ARG A 1 108 ? 2.158 24.275 -26.685 1.00 89.38 108 ARG A N 1
ATOM 839 C CA . ARG A 1 108 ? 2.840 23.244 -27.482 1.00 89.38 108 ARG A CA 1
ATOM 840 C C . ARG A 1 108 ? 4.130 22.760 -26.815 1.00 89.38 108 ARG A C 1
ATOM 842 O O . ARG A 1 108 ? 4.390 21.560 -26.809 1.00 89.38 108 ARG A O 1
ATOM 849 N N . ALA A 1 109 ? 4.914 23.673 -26.244 1.00 91.62 109 ALA A N 1
ATOM 850 C CA . ALA A 1 109 ? 6.130 23.323 -25.516 1.00 91.62 109 ALA A CA 1
ATOM 851 C C . ALA A 1 109 ? 5.831 22.549 -24.220 1.00 91.62 109 ALA A C 1
ATOM 853 O O . ALA A 1 109 ? 6.599 21.663 -23.853 1.00 91.62 109 ALA A O 1
ATOM 854 N N . GLN A 1 110 ? 4.724 22.850 -23.535 1.00 88.88 110 GLN A N 1
ATOM 855 C CA . GLN A 1 110 ? 4.264 22.078 -22.376 1.00 88.88 110 GLN A CA 1
ATOM 856 C C . GLN A 1 110 ? 3.835 20.667 -22.777 1.00 88.88 110 GLN A C 1
ATOM 858 O O . GLN A 1 110 ? 4.342 19.708 -22.209 1.00 88.88 110 GLN A O 1
ATOM 863 N N . LEU A 1 111 ? 3.017 20.525 -23.823 1.00 84.12 111 LEU A N 1
ATOM 864 C CA . LEU A 1 111 ? 2.604 19.214 -24.333 1.00 84.12 111 LEU A CA 1
ATOM 865 C C . LEU A 1 111 ? 3.791 18.354 -24.776 1.00 84.12 111 LEU A C 1
ATOM 867 O O . LEU A 1 111 ? 3.770 17.136 -24.624 1.00 84.12 111 LEU A O 1
ATOM 871 N N . GLU A 1 112 ? 4.832 18.961 -25.340 1.00 89.12 112 GLU A N 1
ATOM 872 C CA . GLU A 1 112 ? 6.048 18.242 -25.720 1.00 89.12 112 GLU A CA 1
ATOM 873 C C . GLU A 1 112 ? 6.853 17.784 -24.496 1.00 89.12 112 GLU A C 1
ATOM 875 O O . GLU A 1 112 ? 7.362 16.664 -24.492 1.00 89.12 112 GLU A O 1
ATOM 880 N N . ARG A 1 113 ? 6.901 18.589 -23.425 1.00 90.31 113 ARG A N 1
ATOM 881 C CA . ARG A 1 113 ? 7.495 18.184 -22.139 1.00 90.31 113 ARG A CA 1
ATOM 882 C C . ARG A 1 113 ? 6.704 17.063 -21.481 1.00 90.31 113 ARG A C 1
ATOM 884 O O . ARG A 1 113 ? 7.304 16.062 -21.119 1.00 90.31 113 ARG A O 1
ATOM 891 N N . GLU A 1 114 ? 5.384 17.182 -21.408 1.00 85.06 114 GLU A N 1
ATOM 892 C CA . GLU A 1 114 ? 4.508 16.141 -20.860 1.00 85.06 114 GLU A CA 1
ATOM 893 C C . GLU A 1 114 ? 4.612 14.841 -21.658 1.00 85.06 114 GLU A C 1
ATOM 895 O O . GLU A 1 114 ? 4.690 13.758 -21.084 1.00 85.06 114 GLU A O 1
ATOM 900 N N . ARG A 1 115 ? 4.680 14.921 -22.993 1.00 81.50 115 ARG A N 1
ATOM 901 C CA . ARG A 1 115 ? 4.922 13.746 -23.842 1.00 81.50 115 ARG A CA 1
ATOM 902 C C . ARG A 1 115 ? 6.295 13.143 -23.596 1.00 81.50 115 ARG A C 1
ATOM 904 O O . ARG A 1 115 ? 6.385 11.926 -23.494 1.00 81.50 115 ARG A O 1
ATOM 911 N N . ALA A 1 116 ? 7.337 13.960 -23.475 1.00 89.38 116 ALA A N 1
ATOM 912 C CA . ALA A 1 116 ? 8.678 13.478 -23.167 1.00 89.38 116 ALA A CA 1
ATOM 913 C C . ALA A 1 116 ? 8.752 12.856 -21.762 1.00 89.38 116 ALA A C 1
ATOM 915 O O . ALA A 1 116 ? 9.451 11.867 -21.566 1.00 89.38 116 ALA A O 1
ATOM 916 N N . GLU A 1 117 ? 8.022 13.390 -20.785 1.00 88.06 117 GLU A N 1
ATOM 917 C CA . GLU A 1 117 ? 7.912 12.834 -19.434 1.00 88.06 117 GLU A CA 1
ATOM 918 C C . GLU A 1 117 ? 7.124 11.526 -19.424 1.00 88.06 117 GLU A C 1
ATOM 920 O O . GLU A 1 117 ? 7.587 10.549 -18.841 1.00 88.06 117 GLU A O 1
ATOM 925 N N . LEU A 1 118 ? 6.000 11.455 -20.140 1.00 79.19 118 LEU A N 1
ATOM 926 C CA . LEU A 1 118 ? 5.238 10.221 -20.327 1.00 79.19 118 LEU A CA 1
ATOM 927 C C . LEU A 1 118 ? 6.043 9.164 -21.075 1.00 79.19 118 LEU A C 1
ATOM 929 O O . LEU A 1 118 ? 5.967 7.988 -20.734 1.00 79.19 118 LEU A O 1
ATOM 933 N N . GLU A 1 119 ? 6.820 9.552 -22.081 1.00 85.00 119 GLU A N 1
ATOM 934 C CA . GLU A 1 119 ? 7.695 8.641 -22.812 1.00 85.00 119 GLU A CA 1
ATOM 935 C C . GLU A 1 119 ? 8.850 8.160 -21.932 1.00 85.00 119 GLU A C 1
ATOM 937 O O . GLU A 1 119 ? 9.142 6.968 -21.918 1.00 85.00 119 GLU A O 1
ATOM 942 N N . ARG A 1 120 ? 9.442 9.035 -21.110 1.00 87.12 120 ARG A N 1
ATOM 943 C CA . ARG A 1 120 ? 10.434 8.648 -20.094 1.00 87.12 120 ARG A CA 1
ATOM 944 C C . ARG A 1 120 ? 9.842 7.724 -19.040 1.00 87.12 120 ARG A C 1
ATOM 946 O O . ARG A 1 120 ? 10.483 6.741 -18.690 1.00 87.12 120 ARG A O 1
ATOM 953 N N . TYR A 1 121 ? 8.629 7.995 -18.574 1.00 78.38 121 TYR A N 1
ATOM 954 C CA . TYR A 1 121 ? 7.924 7.156 -17.611 1.00 78.38 121 TYR A CA 1
ATOM 955 C C . TYR A 1 121 ? 7.558 5.801 -18.222 1.00 78.38 121 TYR A C 1
ATOM 957 O O . TYR A 1 121 ? 7.795 4.765 -17.611 1.00 78.38 121 TYR A O 1
ATOM 965 N N . ARG A 1 122 ? 7.083 5.773 -19.473 1.00 72.56 122 ARG A N 1
ATOM 966 C CA . ARG A 1 122 ? 6.845 4.536 -20.232 1.00 72.56 122 ARG A CA 1
ATOM 967 C C . ARG A 1 122 ? 8.128 3.761 -20.482 1.00 72.56 122 ARG A C 1
ATOM 969 O O . ARG A 1 122 ? 8.109 2.548 -20.344 1.00 72.56 122 ARG A O 1
ATOM 976 N N . ALA A 1 123 ? 9.232 4.426 -20.810 1.00 78.62 123 ALA A N 1
ATOM 977 C CA . ALA A 1 123 ? 10.536 3.793 -20.967 1.00 78.62 123 ALA A CA 1
ATOM 978 C C . ALA A 1 123 ? 11.077 3.277 -19.627 1.00 78.62 123 ALA A C 1
ATOM 980 O O . ALA A 1 123 ? 11.685 2.215 -19.588 1.00 78.62 123 ALA A O 1
ATOM 981 N N . GLN A 1 124 ? 10.820 3.981 -18.523 1.00 80.06 124 GLN A N 1
ATOM 982 C CA . GLN A 1 124 ? 11.184 3.553 -17.175 1.00 80.06 124 GLN A CA 1
ATOM 983 C C . GLN A 1 124 ? 10.357 2.343 -16.736 1.00 80.06 124 GLN A C 1
ATOM 985 O O . GLN A 1 124 ? 10.932 1.377 -16.245 1.00 80.06 124 GLN A O 1
ATOM 990 N N . ILE A 1 125 ? 9.043 2.348 -16.984 1.00 71.81 125 ILE A N 1
ATOM 991 C CA . ILE A 1 125 ? 8.180 1.183 -16.780 1.00 71.81 125 ILE A CA 1
ATOM 992 C C . ILE A 1 125 ? 8.640 0.046 -17.682 1.00 71.81 125 ILE A C 1
ATOM 994 O O . ILE A 1 125 ? 8.893 -1.025 -17.166 1.00 71.81 125 ILE A O 1
ATOM 998 N N . ALA A 1 126 ? 8.841 0.258 -18.983 1.00 69.44 126 ALA A N 1
ATOM 999 C CA . ALA A 1 126 ? 9.310 -0.776 -19.904 1.00 69.44 126 ALA A CA 1
ATOM 1000 C C . ALA A 1 126 ? 10.713 -1.299 -19.551 1.00 69.44 126 ALA A C 1
ATOM 1002 O O . ALA A 1 126 ? 11.002 -2.464 -19.790 1.00 69.44 126 ALA A O 1
ATOM 1003 N N . ALA A 1 127 ? 11.582 -0.493 -18.942 1.00 70.94 127 ALA A N 1
ATOM 1004 C CA . ALA A 1 127 ? 12.858 -0.956 -18.402 1.00 70.94 127 ALA A CA 1
ATOM 1005 C C . ALA A 1 127 ? 12.683 -1.751 -17.093 1.00 70.94 127 ALA A C 1
ATOM 1007 O O . ALA A 1 127 ? 13.427 -2.700 -16.856 1.00 70.94 127 ALA A O 1
ATOM 1008 N N . GLN A 1 128 ? 11.695 -1.400 -16.264 1.00 64.75 128 GLN A N 1
ATOM 1009 C CA . GLN A 1 128 ? 11.346 -2.109 -15.027 1.00 64.75 128 GLN A CA 1
ATOM 1010 C C . GLN A 1 128 ? 10.570 -3.416 -15.286 1.00 64.75 128 GLN A C 1
ATOM 1012 O O . GLN A 1 128 ? 10.797 -4.407 -14.598 1.00 64.75 128 GLN A O 1
ATOM 1017 N N . THR A 1 129 ? 9.689 -3.454 -16.290 1.00 48.56 129 THR A N 1
ATOM 1018 C CA . THR A 1 129 ? 8.807 -4.585 -16.625 1.00 48.56 129 THR A CA 1
ATOM 1019 C C . THR A 1 129 ? 9.281 -5.388 -17.835 1.00 48.56 129 THR A C 1
ATOM 1021 O O . THR A 1 129 ? 8.905 -6.552 -17.975 1.00 48.56 129 THR A O 1
ATOM 1024 N N . GLY A 1 130 ? 10.155 -4.841 -18.682 1.00 45.78 130 GLY A N 1
ATOM 1025 C CA . GLY A 1 130 ? 10.761 -5.525 -19.832 1.00 45.78 130 GLY A CA 1
ATOM 1026 C C . GLY A 1 130 ? 11.743 -6.635 -19.456 1.00 45.78 130 GLY A C 1
ATOM 1027 O O . GLY A 1 130 ? 12.098 -7.443 -20.309 1.00 45.78 130 GLY A O 1
ATOM 1028 N N . ALA A 1 131 ? 12.120 -6.746 -18.178 1.00 49.50 131 ALA A N 1
ATOM 1029 C CA . ALA A 1 131 ? 12.800 -7.927 -17.649 1.00 49.50 131 ALA A CA 1
ATOM 1030 C C . ALA A 1 131 ? 11.841 -9.099 -17.337 1.00 49.50 131 ALA A C 1
ATOM 1032 O O . ALA A 1 131 ? 12.313 -10.211 -17.115 1.00 49.50 131 ALA A O 1
ATOM 1033 N N . GLN A 1 132 ? 10.515 -8.888 -17.325 1.00 46.78 132 GLN A N 1
ATOM 1034 C CA . GLN A 1 132 ? 9.534 -9.937 -16.990 1.00 46.78 132 GLN A CA 1
ATOM 1035 C C . GLN A 1 132 ? 8.283 -10.016 -17.891 1.00 46.78 132 GLN A C 1
ATOM 1037 O O . GLN A 1 132 ? 7.530 -10.972 -17.754 1.00 46.78 132 GLN A O 1
ATOM 1042 N N . SER A 1 133 ? 8.042 -9.092 -18.829 1.00 44.44 133 SER A N 1
ATOM 1043 C CA . SER A 1 133 ? 6.780 -9.071 -19.607 1.00 44.44 133 SER A CA 1
ATOM 1044 C C . SER A 1 133 ? 6.902 -8.555 -21.051 1.00 44.44 133 SER A C 1
ATOM 1046 O O . SER A 1 133 ? 5.939 -8.081 -21.639 1.00 44.44 133 SER A O 1
ATOM 1048 N N . GLY A 1 134 ? 8.080 -8.682 -21.670 1.00 44.84 134 GLY A N 1
ATOM 1049 C CA . GLY A 1 134 ? 8.308 -8.350 -23.088 1.00 44.84 134 GLY A CA 1
ATOM 1050 C C . GLY A 1 134 ? 7.908 -9.445 -24.090 1.00 44.84 134 GLY A C 1
ATOM 1051 O O . GLY A 1 134 ? 8.473 -9.505 -25.180 1.00 44.84 134 GLY A O 1
ATOM 1052 N N . GLN A 1 135 ? 6.992 -10.348 -23.732 1.00 45.62 135 GLN A N 1
ATOM 1053 C CA . GLN A 1 135 ? 6.448 -11.361 -24.639 1.00 45.62 135 GLN A CA 1
ATOM 1054 C C . GLN A 1 135 ? 4.928 -11.288 -24.649 1.00 45.62 135 GLN A C 1
ATOM 1056 O O . GLN A 1 135 ? 4.277 -12.125 -24.050 1.00 45.62 135 GLN A O 1
ATOM 1061 N N . GLU A 1 136 ? 4.367 -10.327 -25.367 1.00 44.66 136 GLU A N 1
ATOM 1062 C CA . GLU A 1 136 ? 3.037 -10.487 -25.948 1.00 44.66 136 GLU A CA 1
ATOM 1063 C C . GLU A 1 136 ? 2.943 -9.536 -27.149 1.00 44.66 136 GLU A C 1
ATOM 1065 O O . GLU A 1 136 ? 2.969 -8.318 -27.002 1.00 44.66 136 GLU A O 1
ATOM 1070 N N . SER A 1 137 ? 2.857 -10.117 -28.353 1.00 47.31 137 SER A N 1
ATOM 1071 C CA . SER A 1 137 ? 2.588 -9.473 -29.661 1.00 47.31 137 SER A CA 1
ATOM 1072 C C . SER A 1 137 ? 3.750 -9.152 -30.617 1.00 47.31 137 SER A C 1
ATOM 1074 O O . SER A 1 137 ? 3.547 -8.451 -31.604 1.00 47.31 137 SER A O 1
ATOM 1076 N N . ALA A 1 138 ? 4.925 -9.756 -30.442 1.00 45.59 138 ALA A N 1
ATOM 1077 C CA . ALA A 1 138 ? 5.786 -10.070 -31.584 1.00 45.59 138 ALA A CA 1
ATOM 1078 C C . ALA A 1 138 ? 6.153 -11.547 -31.481 1.00 45.59 138 ALA A C 1
ATOM 1080 O O . ALA A 1 138 ? 7.044 -11.936 -30.723 1.00 45.59 138 ALA A O 1
ATOM 1081 N N . GLU A 1 139 ? 5.392 -12.398 -32.167 1.00 54.53 139 GLU A N 1
ATOM 1082 C CA . GLU A 1 139 ? 5.782 -13.788 -32.315 1.00 54.53 139 GLU A CA 1
ATOM 1083 C C . GLU A 1 139 ? 7.173 -13.824 -32.940 1.00 54.53 139 GLU A C 1
ATOM 1085 O O . GLU A 1 139 ? 7.359 -13.434 -34.089 1.00 54.53 139 GLU A O 1
ATOM 1090 N N . LYS A 1 140 ? 8.157 -14.267 -32.155 1.00 63.50 140 LYS A N 1
ATOM 1091 C CA . LYS A 1 140 ? 9.506 -14.522 -32.655 1.00 63.50 140 LYS A CA 1
ATOM 1092 C C . LYS A 1 140 ? 9.411 -15.358 -33.940 1.00 63.50 140 LYS A C 1
ATOM 1094 O O . LYS A 1 140 ? 8.575 -16.274 -33.973 1.00 63.50 140 LYS A O 1
ATOM 1099 N N . PRO A 1 141 ? 10.214 -15.054 -34.972 1.00 70.62 141 PRO A N 1
ATOM 1100 C CA . PRO A 1 141 ? 10.178 -15.798 -36.223 1.00 70.62 141 PRO A CA 1
ATOM 1101 C C . PRO A 1 141 ? 10.457 -17.288 -35.967 1.00 70.62 141 PRO A C 1
ATOM 1103 O O . PRO A 1 141 ? 11.071 -17.664 -34.966 1.00 70.62 141 PRO A O 1
ATOM 1106 N N . LEU A 1 142 ? 9.945 -18.165 -36.827 1.00 72.69 142 LEU A N 1
ATOM 1107 C CA . LEU A 1 142 ? 9.925 -19.615 -36.601 1.00 72.69 142 LEU A CA 1
ATOM 1108 C C . LEU A 1 142 ? 11.340 -20.207 -36.443 1.00 72.69 142 LEU A C 1
ATOM 1110 O O . LEU A 1 142 ? 11.536 -21.071 -35.590 1.00 72.69 142 LEU A O 1
ATOM 1114 N N . HIS A 1 143 ? 12.343 -19.672 -37.145 1.00 75.50 143 HIS A N 1
ATOM 1115 C CA . HIS A 1 143 ? 13.764 -20.033 -37.019 1.00 75.50 143 HIS A CA 1
ATOM 1116 C C . HIS A 1 143 ? 14.383 -19.649 -35.663 1.00 75.50 143 HIS A C 1
ATOM 1118 O O . HIS A 1 143 ? 15.502 -20.062 -35.339 1.00 75.50 143 HIS A O 1
ATOM 1124 N N . GLU A 1 144 ? 13.696 -18.828 -34.861 1.00 72.88 144 GLU A N 1
ATOM 1125 C CA . GLU A 1 144 ? 14.080 -18.552 -33.477 1.00 72.88 144 GLU A CA 1
ATOM 1126 C C . GLU A 1 144 ? 13.479 -19.534 -32.473 1.00 72.88 144 GLU A C 1
ATOM 1128 O O . GLU A 1 144 ? 14.061 -19.719 -31.401 1.00 72.88 144 GLU A O 1
ATOM 1133 N N . LYS A 1 145 ? 12.337 -20.138 -32.817 1.00 75.38 145 LYS A N 1
ATOM 1134 C CA . LYS A 1 145 ? 11.553 -21.022 -31.947 1.00 75.38 145 LYS A CA 1
ATOM 1135 C C . LYS A 1 145 ? 11.871 -22.504 -32.163 1.00 75.38 145 LYS A C 1
ATOM 1137 O O . LYS A 1 145 ? 11.867 -23.251 -31.190 1.00 75.38 145 LYS A O 1
ATOM 1142 N N . TYR A 1 146 ? 12.150 -22.908 -33.401 1.00 78.38 146 TYR A N 1
ATOM 1143 C CA . TYR A 1 146 ? 12.334 -24.305 -33.798 1.00 78.38 146 TYR A CA 1
ATOM 1144 C C . TYR A 1 146 ? 13.729 -24.550 -34.367 1.00 78.38 146 TYR A C 1
ATOM 1146 O O . TYR A 1 146 ? 14.356 -23.662 -34.953 1.00 78.38 146 TYR A O 1
ATOM 1154 N N . SER A 1 147 ? 14.229 -25.770 -34.185 1.00 84.38 147 SER A N 1
ATOM 1155 C CA . SER A 1 147 ? 15.484 -26.194 -34.792 1.00 84.38 147 SER A CA 1
ATOM 1156 C C . SER A 1 147 ? 15.320 -26.390 -36.299 1.00 84.38 147 SER A C 1
ATOM 1158 O O . SER A 1 147 ? 14.235 -26.661 -36.811 1.00 84.38 147 SER A O 1
ATOM 1160 N N . ALA A 1 148 ? 16.428 -26.289 -37.029 1.00 83.25 148 ALA A N 1
ATOM 1161 C CA . ALA A 1 148 ? 16.412 -26.492 -38.471 1.00 83.25 148 ALA A CA 1
ATOM 1162 C C . ALA A 1 148 ? 15.904 -27.883 -38.889 1.00 83.25 148 ALA A C 1
ATOM 1164 O O . ALA A 1 148 ? 15.221 -27.986 -39.899 1.00 83.25 148 ALA A O 1
ATOM 1165 N N . ALA A 1 149 ? 16.203 -28.926 -38.107 1.00 84.00 149 ALA A N 1
ATOM 1166 C CA . ALA A 1 149 ? 15.736 -30.284 -38.380 1.00 84.00 149 ALA A CA 1
ATOM 1167 C C . ALA A 1 149 ? 14.213 -30.418 -38.199 1.00 84.00 149 ALA A C 1
ATOM 1169 O O . ALA A 1 149 ? 13.558 -31.079 -38.995 1.00 84.00 149 ALA A O 1
ATOM 1170 N N . GLU A 1 150 ? 13.639 -29.754 -37.190 1.00 86.75 150 GLU A N 1
ATOM 1171 C CA . GLU A 1 150 ? 12.186 -29.744 -36.961 1.00 86.75 150 GLU A CA 1
ATOM 1172 C C . GLU A 1 150 ? 11.441 -28.984 -38.067 1.00 86.75 150 GLU A C 1
ATOM 1174 O O . GLU A 1 150 ? 10.373 -29.410 -38.498 1.00 86.75 150 GLU A O 1
ATOM 1179 N N . LEU A 1 151 ? 12.013 -27.879 -38.559 1.00 87.75 151 LEU A N 1
ATOM 1180 C CA . LEU A 1 151 ? 11.447 -27.109 -39.672 1.00 87.75 151 LEU A CA 1
ATOM 1181 C C . LEU A 1 151 ? 11.542 -27.862 -41.007 1.00 87.75 151 LEU A C 1
ATOM 1183 O O . LEU A 1 151 ? 10.633 -27.769 -41.827 1.00 87.75 151 LEU A O 1
ATOM 1187 N N . GLU A 1 152 ? 12.617 -28.622 -41.219 1.00 87.44 152 GLU A N 1
ATOM 1188 C CA . GLU A 1 152 ? 12.804 -29.455 -42.410 1.00 87.44 152 GLU A CA 1
ATOM 1189 C C . GLU A 1 152 ? 11.851 -30.654 -42.419 1.00 87.44 152 GLU A C 1
ATOM 1191 O O . GLU A 1 152 ? 11.194 -30.895 -43.428 1.00 87.44 152 GLU A O 1
ATOM 1196 N N . GLN A 1 153 ? 11.681 -31.327 -41.278 1.00 88.75 153 GLN A N 1
ATOM 1197 C CA . GLN A 1 153 ? 10.694 -32.397 -41.135 1.00 88.75 153 GLN A CA 1
ATOM 1198 C C . GLN A 1 153 ? 9.266 -31.877 -41.350 1.00 88.75 153 GLN A C 1
ATOM 1200 O O . GLN A 1 153 ? 8.493 -32.482 -42.088 1.00 88.75 153 GLN A O 1
ATOM 1205 N N . ALA A 1 154 ? 8.929 -30.717 -40.776 1.00 87.38 154 ALA A N 1
ATOM 1206 C CA . ALA A 1 154 ? 7.639 -30.089 -41.034 1.00 87.38 154 ALA A CA 1
ATOM 1207 C C . ALA A 1 154 ? 7.468 -29.779 -42.530 1.00 87.38 154 ALA A C 1
ATOM 1209 O O . ALA A 1 154 ? 6.417 -30.063 -43.095 1.00 87.38 154 ALA A O 1
ATOM 1210 N N . ALA A 1 155 ? 8.496 -29.257 -43.207 1.00 89.50 155 ALA A N 1
ATOM 1211 C CA . ALA A 1 155 ? 8.427 -29.011 -44.645 1.00 89.50 155 ALA A CA 1
ATOM 1212 C C . ALA A 1 155 ? 8.133 -30.288 -45.453 1.00 89.50 155 ALA A C 1
ATOM 1214 O O . ALA A 1 155 ? 7.334 -30.233 -46.383 1.00 89.50 155 ALA A O 1
ATOM 1215 N N . GLU A 1 156 ? 8.731 -31.428 -45.097 1.00 91.81 156 GLU A N 1
ATOM 1216 C CA . GLU A 1 156 ? 8.450 -32.724 -45.736 1.00 91.81 156 GLU A CA 1
ATOM 1217 C C . GLU A 1 156 ? 6.994 -33.170 -45.535 1.00 91.81 156 GLU A C 1
ATOM 1219 O O . GLU A 1 156 ? 6.351 -33.604 -46.495 1.00 91.81 156 GLU A O 1
ATOM 1224 N N . ASP A 1 157 ? 6.447 -32.993 -44.330 1.00 89.75 157 ASP A N 1
ATOM 1225 C CA . ASP A 1 157 ? 5.044 -33.299 -44.032 1.00 89.75 157 ASP A CA 1
ATOM 1226 C C . ASP A 1 157 ? 4.092 -32.403 -44.851 1.00 89.75 157 ASP A C 1
ATOM 1228 O O . ASP A 1 157 ? 3.137 -32.889 -45.462 1.00 89.75 157 ASP A O 1
ATOM 1232 N N . PHE A 1 158 ? 4.391 -31.102 -44.961 1.00 90.44 158 PHE A N 1
ATOM 1233 C CA . PHE A 1 158 ? 3.612 -30.171 -45.785 1.00 90.44 158 PHE A CA 1
ATOM 1234 C C . PHE A 1 158 ? 3.689 -30.514 -47.285 1.00 90.44 158 PHE A C 1
ATOM 1236 O O . PHE A 1 158 ? 2.683 -30.402 -47.988 1.00 90.44 158 PHE A O 1
ATOM 1243 N N . GLU A 1 159 ? 4.824 -30.998 -47.798 1.00 91.19 159 GLU A N 1
ATOM 1244 C CA . GLU A 1 159 ? 4.898 -31.486 -49.184 1.00 91.19 159 GLU A CA 1
ATOM 1245 C C . GLU A 1 159 ? 4.124 -32.781 -49.409 1.00 91.19 159 GLU A C 1
ATOM 1247 O O . GLU A 1 159 ? 3.478 -32.925 -50.451 1.00 91.19 159 GLU A O 1
ATOM 1252 N N . ALA A 1 160 ? 4.161 -33.709 -48.450 1.00 91.75 160 ALA A N 1
ATOM 1253 C CA . ALA A 1 160 ? 3.387 -34.947 -48.509 1.00 91.75 160 ALA A CA 1
ATOM 1254 C C . ALA A 1 160 ? 1.872 -34.669 -48.527 1.00 91.75 160 ALA A C 1
ATOM 1256 O O . ALA A 1 160 ? 1.112 -35.394 -49.171 1.00 91.75 160 ALA A O 1
ATOM 1257 N N . GLU A 1 161 ? 1.443 -33.577 -47.888 1.00 87.19 161 GLU A N 1
ATOM 1258 C CA . GLU A 1 161 ? 0.069 -33.063 -47.909 1.00 87.19 161 GLU A CA 1
ATOM 1259 C C . GLU A 1 161 ? -0.267 -32.199 -49.146 1.00 87.19 161 GLU A C 1
ATOM 1261 O O . GLU A 1 161 ? -1.403 -31.741 -49.291 1.00 87.19 161 GLU A O 1
ATOM 1266 N N . GLY A 1 162 ? 0.689 -31.972 -50.056 1.00 86.94 162 GLY A N 1
ATOM 1267 C CA . GLY A 1 162 ? 0.505 -31.172 -51.275 1.00 86.94 162 GLY A CA 1
ATOM 1268 C C . GLY A 1 162 ? 0.545 -29.651 -51.066 1.00 86.94 162 GLY A C 1
ATOM 1269 O O . GLY A 1 162 ? 0.157 -28.895 -51.959 1.00 86.94 162 GLY A O 1
ATOM 1270 N N . ARG A 1 163 ? 1.014 -29.189 -49.903 1.00 87.62 163 ARG A N 1
ATOM 1271 C CA . ARG A 1 163 ? 1.167 -27.779 -49.504 1.00 87.62 163 ARG A CA 1
ATOM 1272 C C . ARG A 1 163 ? 2.592 -27.286 -49.771 1.00 87.62 163 ARG A C 1
ATOM 1274 O O . ARG A 1 163 ? 3.390 -27.034 -48.868 1.00 87.62 163 ARG A O 1
ATOM 1281 N N . TYR A 1 164 ? 2.930 -27.210 -51.057 1.00 85.94 164 TYR A N 1
ATOM 1282 C CA . TYR A 1 164 ? 4.295 -26.936 -51.521 1.00 85.94 164 TYR A CA 1
ATOM 1283 C C . TYR A 1 164 ? 4.806 -25.524 -51.182 1.00 85.94 164 TYR A C 1
ATOM 1285 O O . TYR A 1 164 ? 6.009 -25.341 -50.999 1.00 85.94 164 TYR A O 1
ATOM 1293 N N . GLU A 1 165 ? 3.923 -24.526 -51.085 1.00 85.69 165 GLU A N 1
ATOM 1294 C CA . GLU A 1 165 ? 4.314 -23.143 -50.765 1.00 85.69 165 GLU A CA 1
ATOM 1295 C C . GLU A 1 165 ? 4.715 -23.010 -49.289 1.00 85.69 165 GLU A C 1
ATOM 1297 O O . GLU A 1 165 ? 5.747 -22.424 -48.962 1.00 85.69 165 GLU A O 1
ATOM 1302 N N . GLU A 1 166 ? 3.953 -23.630 -48.391 1.00 85.19 166 GLU A N 1
ATOM 1303 C CA . GLU A 1 166 ? 4.238 -23.691 -46.960 1.00 85.19 166 GLU A CA 1
ATOM 1304 C C . GLU A 1 166 ? 5.520 -24.479 -46.682 1.00 85.19 166 GLU A C 1
ATOM 1306 O O . GLU A 1 166 ? 6.368 -24.037 -45.903 1.00 85.19 166 GLU A O 1
ATOM 1311 N N . ALA A 1 167 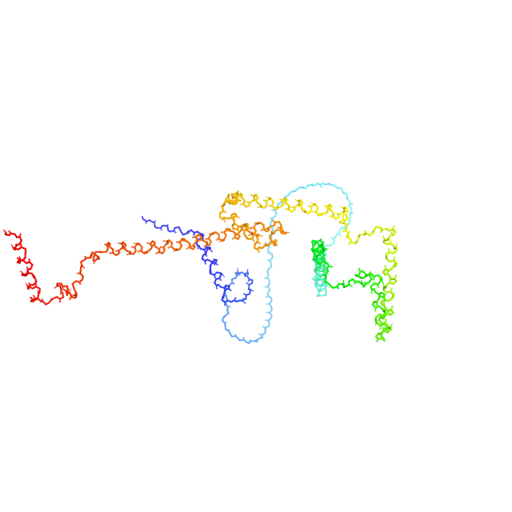? 5.713 -25.600 -47.379 1.00 85.69 167 ALA A N 1
ATOM 1312 C CA . ALA A 1 167 ? 6.947 -26.368 -47.299 1.00 85.69 167 ALA A CA 1
ATOM 1313 C C . ALA A 1 167 ? 8.173 -25.562 -47.748 1.00 85.69 167 ALA A C 1
ATOM 1315 O O . ALA A 1 167 ? 9.237 -25.633 -47.132 1.00 85.69 167 ALA A O 1
ATOM 1316 N N . LYS A 1 168 ? 8.039 -24.755 -48.806 1.00 90.19 168 LYS A N 1
ATOM 1317 C CA . LYS A 1 168 ? 9.124 -23.889 -49.275 1.00 90.19 168 LYS A CA 1
ATOM 1318 C C . LYS A 1 168 ? 9.482 -22.818 -48.243 1.00 90.19 168 LYS A C 1
ATOM 1320 O O . LYS A 1 168 ? 10.667 -22.642 -47.963 1.00 90.19 168 LYS A O 1
ATOM 1325 N N . LEU A 1 169 ? 8.486 -22.165 -47.640 1.00 86.75 169 LEU A N 1
ATOM 1326 C CA . LEU A 1 169 ? 8.699 -21.190 -46.562 1.00 86.75 169 LEU A CA 1
ATOM 1327 C C . LEU A 1 169 ? 9.404 -21.827 -45.358 1.00 86.75 169 LEU A C 1
ATOM 1329 O O . LEU A 1 169 ? 10.355 -21.259 -44.825 1.00 86.75 169 LEU A O 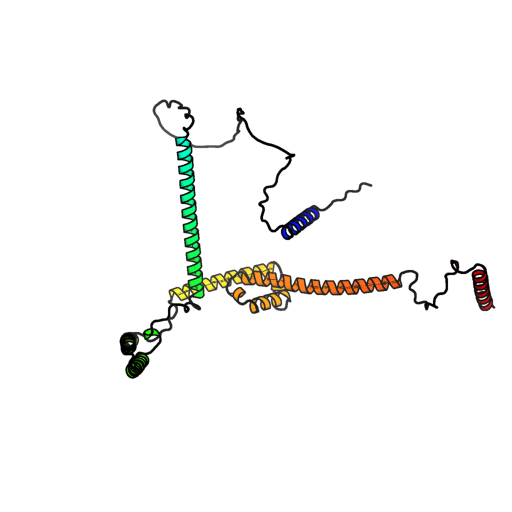1
ATOM 1333 N N . LEU A 1 170 ? 8.994 -23.035 -44.967 1.00 86.69 170 LEU A N 1
ATOM 1334 C CA . LEU A 1 170 ? 9.627 -23.769 -43.871 1.00 86.69 170 LEU A CA 1
ATOM 1335 C C . LEU A 1 170 ? 11.072 -24.172 -44.184 1.00 86.69 170 LEU A C 1
ATOM 1337 O O . LEU A 1 170 ? 11.917 -24.110 -43.295 1.00 86.69 170 LEU A O 1
ATOM 1341 N N . ARG A 1 171 ? 11.403 -24.511 -45.437 1.00 86.88 171 ARG A N 1
ATOM 1342 C CA . ARG A 1 171 ? 12.798 -24.768 -45.839 1.00 86.88 171 ARG A CA 1
ATOM 1343 C C . ARG A 1 171 ? 13.662 -23.517 -45.845 1.00 86.88 171 ARG A C 1
ATOM 1345 O O . ARG A 1 171 ? 14.828 -23.582 -45.456 1.00 86.88 171 ARG A O 1
ATOM 1352 N N . GLU A 1 172 ? 13.118 -22.387 -46.284 1.00 86.50 172 GLU A N 1
ATOM 1353 C CA . GLU A 1 172 ? 13.817 -21.100 -46.209 1.00 86.50 172 GLU A CA 1
ATOM 1354 C C . GLU A 1 172 ? 14.113 -20.741 -44.745 1.00 86.50 172 GLU A C 1
ATOM 1356 O O . GLU A 1 172 ? 15.240 -20.374 -44.400 1.00 86.50 172 GLU A O 1
ATOM 1361 N N . GLU A 1 173 ? 13.145 -20.974 -43.864 1.00 85.06 173 GLU A N 1
ATOM 1362 C CA . GLU A 1 173 ? 13.276 -20.769 -42.426 1.00 85.06 173 GLU A CA 1
ATOM 1363 C C . GLU A 1 173 ? 14.254 -21.765 -41.770 1.00 85.06 173 GLU A C 1
ATOM 1365 O O . GLU A 1 173 ? 15.082 -21.380 -40.940 1.00 85.06 173 GLU A O 1
ATOM 1370 N N . ALA A 1 174 ? 14.254 -23.031 -42.198 1.00 84.62 174 ALA A N 1
ATOM 1371 C CA . ALA A 1 174 ? 15.232 -24.035 -41.781 1.00 84.62 174 ALA A CA 1
ATOM 1372 C C . ALA A 1 174 ? 16.658 -23.639 -42.199 1.00 84.62 174 ALA A C 1
ATOM 1374 O O . ALA A 1 174 ? 17.602 -23.771 -41.417 1.00 84.62 174 ALA A O 1
ATOM 1375 N N . ALA A 1 175 ? 16.831 -23.081 -43.401 1.00 85.19 175 ALA A N 1
ATOM 1376 C CA . ALA A 1 175 ? 18.121 -22.582 -43.872 1.00 85.19 175 ALA A CA 1
ATOM 1377 C C . ALA A 1 175 ? 18.611 -21.374 -43.051 1.00 85.19 175 ALA A C 1
ATOM 1379 O O . ALA A 1 175 ? 19.812 -21.259 -42.777 1.00 85.19 175 ALA A O 1
ATOM 1380 N N . LEU A 1 176 ? 17.704 -20.493 -42.615 1.00 83.19 176 LEU A N 1
ATOM 1381 C CA . LEU A 1 176 ? 18.015 -19.405 -41.682 1.00 83.19 176 LEU A CA 1
ATOM 1382 C C . LEU A 1 176 ? 18.413 -19.949 -40.301 1.00 83.19 176 LEU A C 1
ATOM 1384 O O . LEU A 1 176 ? 19.431 -19.521 -39.745 1.00 83.19 176 LEU A O 1
ATOM 1388 N N . ALA A 1 177 ? 17.697 -20.955 -39.793 1.00 81.25 177 ALA A N 1
ATOM 1389 C CA . ALA A 1 177 ? 18.027 -21.640 -38.544 1.00 81.25 177 ALA A CA 1
ATOM 1390 C C . ALA A 1 177 ? 19.397 -22.352 -38.607 1.00 81.25 177 ALA A C 1
ATOM 1392 O O . ALA A 1 177 ? 20.163 -22.272 -37.648 1.00 81.25 177 ALA A O 1
ATOM 1393 N N . GLN A 1 178 ? 19.772 -22.964 -39.739 1.00 79.69 178 GLN A N 1
ATOM 1394 C CA . GLN A 1 178 ? 21.104 -23.563 -39.958 1.00 79.69 178 GLN A CA 1
ATOM 1395 C C . GLN A 1 178 ? 22.220 -22.512 -40.005 1.00 79.69 178 GLN A C 1
ATOM 1397 O O . GLN A 1 178 ? 23.278 -22.680 -39.395 1.00 79.69 178 GLN A O 1
ATOM 1402 N N . ARG A 1 179 ? 22.005 -21.391 -40.704 1.00 78.88 179 ARG A N 1
ATOM 1403 C CA . ARG A 1 179 ? 22.971 -20.276 -40.751 1.00 78.88 179 ARG A CA 1
ATOM 1404 C C . ARG A 1 179 ? 23.189 -19.663 -39.369 1.00 78.88 179 ARG A C 1
ATOM 1406 O O . ARG A 1 179 ? 24.315 -19.335 -39.005 1.00 78.88 179 ARG A O 1
ATOM 1413 N N . ARG A 1 180 ? 22.131 -19.576 -38.563 1.00 72.38 180 ARG A N 1
ATOM 1414 C CA . ARG A 1 180 ? 22.225 -19.183 -37.157 1.00 72.38 180 ARG A CA 1
ATOM 1415 C C . ARG A 1 180 ? 22.928 -20.245 -36.320 1.00 72.38 180 ARG A C 1
ATOM 1417 O O . ARG A 1 180 ? 23.783 -19.892 -35.516 1.00 72.38 180 ARG A O 1
ATOM 1424 N N . GLY A 1 181 ? 22.596 -21.519 -36.509 1.00 58.31 181 GLY A N 1
ATOM 1425 C CA . GLY A 1 181 ? 23.220 -22.647 -35.820 1.00 58.31 181 GLY A CA 1
ATOM 1426 C C . GLY A 1 181 ? 24.730 -22.666 -36.033 1.00 58.31 181 GLY A C 1
ATOM 1427 O O . GLY A 1 181 ? 25.476 -22.701 -35.062 1.00 58.31 181 GLY A O 1
ATOM 1428 N N . THR A 1 182 ? 25.174 -22.503 -37.281 1.00 56.84 182 THR A N 1
ATOM 1429 C CA . THR A 1 182 ? 26.596 -22.431 -37.657 1.00 56.84 182 THR A CA 1
ATOM 1430 C C . THR A 1 182 ? 27.296 -21.174 -37.122 1.00 56.84 182 THR A C 1
ATOM 1432 O O . THR A 1 182 ? 28.416 -21.274 -36.615 1.00 56.84 182 THR A O 1
ATOM 1435 N N . ALA A 1 183 ? 26.631 -20.010 -37.131 1.00 54.09 183 ALA A N 1
ATOM 1436 C CA . ALA A 1 183 ? 27.144 -18.778 -36.517 1.00 54.09 183 ALA A CA 1
ATOM 1437 C C . ALA A 1 183 ? 27.230 -18.863 -34.978 1.00 54.09 183 ALA A C 1
ATOM 1439 O O . ALA A 1 183 ? 28.167 -18.348 -34.373 1.00 54.09 183 ALA A O 1
ATOM 1440 N N . THR A 1 184 ? 26.291 -19.570 -34.348 1.00 48.25 184 THR A N 1
ATOM 1441 C CA . THR A 1 184 ? 26.208 -19.759 -32.890 1.00 48.25 184 THR A CA 1
ATOM 1442 C C . THR A 1 184 ? 27.161 -20.861 -32.406 1.00 48.25 184 THR A C 1
ATOM 1444 O O . THR A 1 184 ? 27.703 -20.774 -31.308 1.00 48.25 184 THR A O 1
ATOM 1447 N N . SER A 1 185 ? 27.461 -21.873 -33.229 1.00 47.81 185 SER A N 1
ATOM 1448 C CA . SER A 1 185 ? 28.502 -22.872 -32.934 1.00 47.81 185 SER A CA 1
ATOM 1449 C C . SER A 1 185 ? 29.931 -22.334 -33.093 1.00 47.81 185 SER A C 1
ATOM 1451 O O . SER A 1 185 ? 30.855 -22.909 -32.526 1.00 47.81 185 SER A O 1
ATOM 1453 N N . GLY A 1 186 ? 30.122 -21.221 -33.816 1.00 44.91 186 GLY A N 1
ATOM 1454 C CA . GLY A 1 186 ? 31.385 -20.469 -33.842 1.00 44.91 186 GLY A CA 1
ATOM 1455 C C . GLY A 1 186 ? 31.518 -19.427 -32.721 1.00 44.91 186 GLY A C 1
ATOM 1456 O O . GLY A 1 186 ? 32.630 -19.039 -32.372 1.00 44.91 186 GLY A O 1
ATOM 1457 N N . ALA A 1 187 ? 30.403 -18.995 -32.127 1.00 47.16 187 ALA A N 1
ATOM 1458 C CA . ALA A 1 187 ? 30.364 -18.014 -31.051 1.00 47.16 187 ALA A CA 1
ATOM 1459 C C . ALA A 1 187 ? 29.204 -18.319 -30.091 1.00 47.16 187 ALA A C 1
ATOM 1461 O O . ALA A 1 187 ? 28.089 -17.847 -30.281 1.00 47.16 187 ALA A O 1
ATOM 1462 N N . GLY A 1 188 ? 29.496 -19.106 -29.051 1.00 41.41 188 GLY A N 1
ATOM 1463 C CA . GLY A 1 188 ? 28.750 -19.130 -27.790 1.00 41.41 188 GLY A CA 1
ATOM 1464 C C . GLY A 1 188 ? 27.239 -19.340 -27.900 1.00 41.41 188 GLY A C 1
ATOM 1465 O O . GLY A 1 188 ? 26.458 -18.395 -27.821 1.00 41.41 188 GLY A O 1
ATOM 1466 N N . GLY A 1 189 ? 26.811 -20.600 -27.943 1.00 46.69 189 GLY A N 1
ATOM 1467 C CA . GLY A 1 189 ? 25.440 -20.957 -27.599 1.00 46.69 189 GLY A CA 1
ATOM 1468 C C . GLY A 1 189 ? 25.108 -20.535 -26.168 1.00 46.69 189 GLY A C 1
ATOM 1469 O O . GLY A 1 189 ? 25.559 -21.173 -25.226 1.00 46.69 189 GLY A O 1
ATOM 1470 N N . GLN A 1 190 ? 24.320 -19.469 -26.024 1.00 47.66 190 GLN A N 1
ATOM 1471 C CA . GLN A 1 190 ? 23.475 -19.175 -24.864 1.00 47.66 190 GLN A CA 1
ATOM 1472 C C . GLN A 1 190 ? 22.490 -18.062 -25.241 1.00 47.66 190 GLN A C 1
ATOM 1474 O O . GLN A 1 190 ? 22.775 -16.871 -25.161 1.00 47.66 190 GLN A O 1
ATOM 1479 N N . SER A 1 191 ? 21.283 -18.457 -25.639 1.00 48.94 191 SER A N 1
ATOM 1480 C CA . SER A 1 191 ? 20.107 -17.577 -25.675 1.00 48.94 191 SER A CA 1
ATOM 1481 C C . SER A 1 191 ? 19.543 -17.426 -24.254 1.00 48.94 191 SER A C 1
ATOM 1483 O O . SER A 1 191 ? 18.405 -17.759 -23.959 1.00 48.94 191 SER A O 1
ATOM 1485 N N . ALA A 1 192 ? 20.389 -16.929 -23.361 1.00 52.09 192 ALA A N 1
ATOM 1486 C CA . ALA A 1 192 ? 20.025 -16.298 -22.108 1.00 52.09 192 ALA A CA 1
ATOM 1487 C C . ALA A 1 192 ? 20.924 -15.068 -22.068 1.00 52.09 192 ALA A C 1
ATOM 1489 O O . ALA A 1 192 ? 22.112 -15.183 -21.777 1.00 52.09 192 ALA A O 1
ATOM 1490 N N . GLN A 1 193 ? 20.410 -13.917 -22.505 1.00 53.06 193 GLN A N 1
ATOM 1491 C CA . GLN A 1 193 ? 21.171 -12.675 -22.431 1.00 53.06 193 GLN A CA 1
ATOM 1492 C C . GLN A 1 193 ? 21.462 -12.416 -20.952 1.00 53.06 193 GLN A C 1
ATOM 1494 O O . GLN A 1 193 ? 20.595 -11.956 -20.213 1.00 53.06 193 GLN A O 1
ATOM 1499 N N . ALA A 1 194 ? 22.668 -12.768 -20.504 1.00 51.47 194 ALA A N 1
ATOM 1500 C CA . ALA A 1 194 ? 23.172 -12.315 -19.223 1.00 51.47 194 ALA A CA 1
ATOM 1501 C C . ALA A 1 194 ? 23.049 -10.783 -19.220 1.00 51.47 194 ALA A C 1
ATOM 1503 O O . ALA A 1 194 ? 23.439 -10.158 -20.216 1.00 51.47 194 ALA A O 1
ATOM 1504 N N . PRO A 1 195 ? 22.480 -10.169 -18.165 1.00 57.25 195 PRO A N 1
ATOM 1505 C CA . PRO A 1 195 ? 22.335 -8.724 -18.122 1.00 57.25 195 PRO A CA 1
ATOM 1506 C C . PRO A 1 195 ? 23.712 -8.114 -18.348 1.00 57.25 195 PRO A C 1
ATOM 1508 O O . PRO A 1 195 ? 24.682 -8.489 -17.682 1.00 57.25 195 PRO A O 1
ATOM 1511 N N . THR A 1 196 ? 23.808 -7.228 -19.338 1.00 64.38 196 THR A N 1
ATOM 1512 C CA . THR A 1 196 ? 25.051 -6.509 -19.635 1.00 64.38 196 THR A CA 1
ATOM 1513 C C . THR A 1 196 ? 25.573 -5.845 -18.358 1.00 64.38 196 THR A C 1
ATOM 1515 O O . THR A 1 196 ? 24.784 -5.457 -17.496 1.00 64.38 196 THR A O 1
ATOM 1518 N N . ALA A 1 197 ? 26.891 -5.676 -18.215 1.00 64.00 197 ALA A N 1
ATOM 1519 C CA . ALA A 1 197 ? 27.471 -5.045 -17.022 1.00 64.00 197 ALA A CA 1
ATOM 1520 C C . ALA A 1 197 ? 26.825 -3.676 -16.696 1.00 64.00 197 ALA A C 1
ATOM 1522 O O . ALA A 1 197 ? 26.666 -3.329 -15.532 1.00 64.00 197 ALA A O 1
ATOM 1523 N N . ALA A 1 198 ? 26.373 -2.936 -17.717 1.00 62.84 198 ALA A N 1
ATOM 1524 C CA . ALA A 1 198 ? 25.631 -1.683 -17.564 1.00 62.84 198 ALA A CA 1
ATOM 1525 C C . ALA A 1 198 ? 24.199 -1.853 -17.005 1.00 62.84 198 ALA A C 1
ATOM 1527 O O . ALA A 1 198 ? 23.726 -1.006 -16.254 1.00 62.84 198 ALA A O 1
ATOM 1528 N N . GLN A 1 199 ? 23.496 -2.941 -17.337 1.00 63.44 199 GLN A N 1
ATOM 1529 C CA . GLN A 1 199 ? 22.194 -3.261 -16.734 1.00 63.44 199 GLN A CA 1
ATOM 1530 C C . GLN A 1 199 ? 22.337 -3.740 -15.290 1.00 63.44 199 GLN A C 1
ATOM 1532 O O . GLN A 1 199 ? 21.495 -3.409 -14.457 1.00 63.44 199 GLN A O 1
ATOM 1537 N N . GLN A 1 200 ? 23.404 -4.481 -14.980 1.00 68.44 200 GLN A N 1
ATOM 1538 C CA . GLN A 1 200 ? 23.682 -4.923 -13.612 1.00 68.44 200 GLN A CA 1
ATOM 1539 C C . GLN A 1 200 ? 23.918 -3.722 -12.690 1.00 68.44 200 GLN A C 1
ATOM 1541 O O . GLN A 1 200 ? 23.296 -3.632 -11.634 1.00 68.44 200 GLN A O 1
ATOM 1546 N N . THR A 1 201 ? 24.716 -2.741 -13.121 1.00 75.12 201 THR A N 1
ATOM 1547 C CA . THR A 1 201 ? 24.962 -1.532 -12.321 1.00 75.12 201 THR A CA 1
ATOM 1548 C C . THR A 1 201 ? 23.711 -0.672 -12.147 1.00 75.12 201 THR A C 1
ATOM 1550 O O . THR A 1 201 ? 23.472 -0.175 -11.047 1.00 75.12 201 THR A O 1
ATOM 1553 N N . ALA A 1 202 ? 22.875 -0.523 -13.179 1.00 76.31 202 ALA A N 1
ATOM 1554 C CA . ALA A 1 202 ? 21.616 0.219 -13.071 1.00 76.31 202 ALA A CA 1
ATOM 1555 C C . ALA A 1 202 ? 20.616 -0.461 -12.115 1.00 76.31 202 ALA A C 1
ATOM 1557 O O . ALA A 1 202 ? 20.010 0.206 -11.274 1.00 76.31 202 ALA A O 1
ATOM 1558 N N . ALA A 1 203 ? 20.479 -1.789 -12.195 1.00 81.19 203 ALA A N 1
ATOM 1559 C CA . ALA A 1 203 ? 19.611 -2.558 -11.305 1.00 81.19 203 ALA A CA 1
ATOM 1560 C C . ALA A 1 203 ? 20.088 -2.500 -9.845 1.00 81.19 203 ALA A C 1
ATOM 1562 O O . ALA A 1 203 ? 19.281 -2.332 -8.930 1.00 81.19 203 ALA A O 1
ATOM 1563 N N . GLU A 1 204 ? 21.400 -2.576 -9.613 1.00 85.94 204 GLU A N 1
ATOM 1564 C CA . GLU A 1 204 ? 21.988 -2.420 -8.281 1.00 85.94 204 GLU A CA 1
ATOM 1565 C C . GLU A 1 204 ? 21.774 -1.017 -7.709 1.00 85.94 204 GLU A C 1
ATOM 1567 O O . GLU A 1 204 ? 21.422 -0.877 -6.537 1.00 85.94 204 GLU A O 1
ATOM 1572 N N . GLN A 1 205 ? 21.960 0.028 -8.520 1.00 86.88 205 GLN A N 1
ATOM 1573 C CA . GLN A 1 205 ? 21.715 1.409 -8.101 1.00 86.88 205 GLN A CA 1
ATOM 1574 C C . GLN A 1 205 ? 20.251 1.628 -7.732 1.00 86.88 205 GLN A C 1
ATOM 1576 O O . GLN A 1 205 ? 19.971 2.183 -6.669 1.00 86.88 205 GLN A O 1
ATOM 1581 N N . TYR A 1 206 ? 19.328 1.147 -8.567 1.00 87.44 206 TYR A N 1
ATOM 1582 C CA . TYR A 1 206 ? 17.901 1.207 -8.275 1.00 87.44 206 TYR A CA 1
ATOM 1583 C C . TYR A 1 206 ? 17.569 0.469 -6.978 1.00 87.44 206 TYR A C 1
ATOM 1585 O O . TYR A 1 206 ? 16.917 1.032 -6.105 1.00 87.44 206 TYR A O 1
ATOM 1593 N N . ARG A 1 207 ? 18.082 -0.755 -6.799 1.00 89.88 207 ARG A N 1
ATOM 1594 C CA . ARG A 1 207 ? 17.856 -1.536 -5.580 1.00 89.88 207 ARG A CA 1
ATOM 1595 C C . ARG A 1 207 ? 18.365 -0.813 -4.333 1.00 89.88 207 ARG A C 1
ATOM 1597 O O . ARG A 1 207 ? 17.665 -0.790 -3.329 1.00 89.88 207 ARG A O 1
ATOM 1604 N N . ARG A 1 208 ? 19.540 -0.180 -4.392 1.00 92.75 208 ARG A N 1
ATOM 1605 C CA . ARG A 1 208 ? 20.071 0.611 -3.268 1.00 92.75 208 ARG A CA 1
ATOM 1606 C C . ARG A 1 208 ? 19.208 1.829 -2.955 1.00 92.75 208 ARG A C 1
ATOM 1608 O O . ARG A 1 208 ? 18.962 2.102 -1.786 1.00 92.75 208 ARG A O 1
ATOM 1615 N N . GLN A 1 209 ? 18.751 2.555 -3.977 1.00 92.38 209 GLN A N 1
ATOM 1616 C CA . GLN A 1 209 ? 17.851 3.699 -3.790 1.00 92.38 209 GLN A CA 1
ATOM 1617 C C . GLN A 1 209 ? 16.511 3.253 -3.202 1.00 92.38 209 GLN A C 1
ATOM 1619 O O . GLN A 1 209 ? 16.018 3.867 -2.260 1.00 92.38 209 GLN A O 1
ATOM 1624 N N . PHE A 1 210 ? 15.967 2.150 -3.713 1.00 94.50 210 PHE A N 1
ATOM 1625 C CA . PHE A 1 210 ? 14.757 1.532 -3.197 1.00 94.50 210 PHE A CA 1
ATOM 1626 C C . PHE A 1 210 ? 14.916 1.146 -1.725 1.00 94.50 210 PHE A C 1
ATOM 1628 O O . PHE A 1 210 ? 14.112 1.564 -0.902 1.00 94.50 210 PHE A O 1
ATOM 1635 N N . GLU A 1 211 ? 15.969 0.402 -1.373 1.00 94.19 211 GLU A N 1
ATOM 1636 C CA . GLU A 1 211 ? 16.238 -0.019 0.007 1.00 94.19 211 GLU A CA 1
ATOM 1637 C C . GLU A 1 211 ? 16.440 1.190 0.934 1.00 94.19 211 GLU A C 1
ATOM 1639 O O . GLU A 1 211 ? 15.943 1.190 2.060 1.00 94.19 211 GLU A O 1
ATOM 1644 N N . ALA A 1 212 ? 17.120 2.244 0.472 1.00 95.56 212 ALA A N 1
ATOM 1645 C CA . ALA A 1 212 ? 17.307 3.471 1.243 1.00 95.56 212 ALA A CA 1
ATOM 1646 C C . ALA A 1 212 ? 15.974 4.180 1.532 1.00 95.56 212 ALA A C 1
ATOM 1648 O O . ALA A 1 212 ? 15.696 4.499 2.687 1.00 95.56 212 ALA A O 1
ATOM 1649 N N . LEU A 1 213 ? 15.137 4.382 0.510 1.00 96.31 213 LEU A N 1
ATOM 1650 C CA . LEU A 1 213 ? 13.825 5.019 0.659 1.00 96.31 213 LEU A CA 1
ATOM 1651 C C . LEU A 1 213 ? 12.870 4.163 1.491 1.00 96.31 213 LEU A C 1
ATOM 1653 O O . LEU A 1 213 ? 12.189 4.677 2.373 1.00 96.31 213 LEU A O 1
ATOM 1657 N N . TRP A 1 214 ? 12.867 2.850 1.271 1.00 96.25 214 TRP A N 1
ATOM 1658 C CA . TRP A 1 214 ? 12.074 1.906 2.052 1.00 96.25 214 TRP A CA 1
ATOM 1659 C C . TRP A 1 214 ? 12.428 1.970 3.540 1.00 96.25 214 TRP A C 1
ATOM 1661 O O . TRP A 1 214 ? 11.547 2.050 4.396 1.00 96.25 214 TRP A O 1
ATOM 1671 N N . ASN A 1 215 ? 13.724 1.976 3.863 1.00 95.56 215 ASN A N 1
ATOM 1672 C CA . ASN A 1 215 ? 14.191 2.069 5.243 1.00 95.56 215 ASN A CA 1
ATOM 1673 C C . ASN A 1 215 ? 13.925 3.448 5.861 1.00 95.56 215 ASN A C 1
ATOM 1675 O O . ASN A 1 215 ? 13.587 3.514 7.042 1.00 95.56 215 ASN A O 1
ATOM 1679 N N . ALA A 1 216 ? 14.040 4.531 5.086 1.00 96.81 216 ALA A N 1
ATOM 1680 C CA . ALA A 1 216 ? 13.683 5.875 5.539 1.00 96.81 216 ALA A CA 1
ATOM 1681 C C . ALA A 1 216 ? 12.189 5.962 5.882 1.00 96.81 216 ALA A C 1
ATOM 1683 O O . ALA A 1 216 ? 11.832 6.378 6.981 1.00 96.81 216 ALA A O 1
ATOM 1684 N N . ASN A 1 217 ? 11.333 5.457 4.992 1.00 96.00 217 ASN A N 1
ATOM 1685 C CA . ASN A 1 217 ? 9.892 5.374 5.203 1.00 96.00 217 ASN A CA 1
ATOM 1686 C C . ASN A 1 217 ? 9.547 4.517 6.435 1.00 96.00 217 ASN A C 1
ATOM 1688 O O . ASN A 1 217 ? 8.711 4.907 7.243 1.00 96.00 217 ASN A O 1
ATOM 1692 N N . LEU A 1 218 ? 10.219 3.376 6.634 1.00 94.19 218 LEU A N 1
ATOM 1693 C CA . LEU A 1 218 ? 10.064 2.566 7.850 1.00 94.19 218 LEU A CA 1
ATOM 1694 C C . LEU A 1 218 ? 10.474 3.311 9.124 1.00 94.19 218 LEU A C 1
ATOM 1696 O O . LEU A 1 218 ? 9.833 3.139 10.160 1.00 94.19 218 LEU A O 1
ATOM 1700 N N . ALA A 1 219 ? 11.553 4.092 9.078 1.00 95.50 219 ALA A N 1
ATOM 1701 C CA . ALA A 1 219 ? 12.009 4.871 10.223 1.00 95.50 219 ALA A CA 1
ATOM 1702 C C . ALA A 1 219 ? 11.006 5.974 10.587 1.00 95.50 219 ALA A C 1
ATOM 1704 O O . ALA A 1 219 ? 10.716 6.155 11.765 1.00 95.50 219 ALA A O 1
ATOM 1705 N N . GLU A 1 220 ? 10.438 6.646 9.586 1.00 96.00 220 GLU A N 1
ATOM 1706 C CA . GLU A 1 220 ? 9.384 7.651 9.755 1.00 96.00 220 GLU A CA 1
ATOM 1707 C C . GLU A 1 220 ? 8.131 7.043 10.397 1.00 96.00 220 GLU A C 1
ATOM 1709 O O . GLU A 1 220 ? 7.685 7.518 11.436 1.00 96.00 220 GLU A O 1
ATOM 1714 N N . ILE A 1 221 ? 7.646 5.910 9.877 1.00 95.75 221 ILE A N 1
ATOM 1715 C CA . ILE A 1 221 ? 6.484 5.199 10.437 1.00 95.75 221 ILE A CA 1
ATOM 1716 C C . ILE A 1 221 ? 6.710 4.824 11.909 1.00 95.75 221 ILE A C 1
ATOM 1718 O O . ILE A 1 221 ? 5.801 4.965 12.724 1.00 95.75 221 ILE A O 1
ATOM 1722 N N . ARG A 1 222 ? 7.915 4.355 12.263 1.00 95.44 222 ARG A N 1
ATOM 1723 C CA . ARG A 1 222 ? 8.276 4.008 13.650 1.00 95.44 222 ARG A CA 1
ATOM 1724 C C . ARG A 1 222 ? 8.419 5.228 14.556 1.00 95.44 222 ARG A C 1
ATOM 1726 O O . ARG A 1 222 ? 8.219 5.099 15.759 1.00 95.44 222 ARG A O 1
ATOM 1733 N N . ALA A 1 223 ? 8.823 6.369 14.004 1.00 94.75 223 ALA A N 1
ATOM 1734 C CA . ALA A 1 223 ? 8.913 7.619 14.747 1.00 94.75 223 ALA A CA 1
ATOM 1735 C C . ALA A 1 223 ? 7.517 8.186 15.046 1.00 94.75 223 ALA A C 1
ATOM 1737 O O . ALA A 1 223 ? 7.289 8.673 16.149 1.00 94.75 223 ALA A O 1
ATOM 1738 N N . GLU A 1 224 ? 6.591 8.084 14.090 1.00 94.12 224 GLU A N 1
ATOM 1739 C CA . GLU A 1 224 ? 5.189 8.480 14.263 1.00 94.12 224 GLU A CA 1
ATOM 1740 C C . GLU A 1 224 ? 4.432 7.555 15.219 1.00 94.12 224 GLU A C 1
ATOM 1742 O O . GLU A 1 224 ? 3.683 8.020 16.075 1.00 94.12 224 GLU A O 1
ATOM 1747 N N . ASP A 1 225 ? 4.605 6.243 15.062 1.00 92.62 225 ASP A N 1
ATOM 1748 C CA . ASP A 1 225 ? 3.892 5.234 15.837 1.00 92.62 225 ASP A CA 1
ATOM 1749 C C . ASP A 1 225 ? 4.861 4.112 16.262 1.00 92.62 225 ASP A C 1
ATOM 1751 O O . ASP A 1 225 ? 5.166 3.201 15.477 1.00 92.62 225 ASP A O 1
ATOM 1755 N N . PRO A 1 226 ? 5.363 4.165 17.515 1.00 93.62 226 PRO A N 1
ATOM 1756 C CA . PRO A 1 226 ? 6.343 3.215 18.036 1.00 93.62 226 PRO A CA 1
ATOM 1757 C C . PRO A 1 226 ? 5.893 1.752 18.013 1.00 93.62 226 PRO A C 1
ATOM 1759 O O . PRO A 1 226 ? 6.745 0.864 18.044 1.00 93.62 226 PRO A O 1
ATOM 1762 N N . GLU A 1 227 ? 4.591 1.460 17.921 1.00 92.19 227 GLU A N 1
ATOM 1763 C CA . GLU A 1 227 ? 4.116 0.077 17.807 1.00 92.19 227 GLU A CA 1
ATOM 1764 C C . GLU A 1 227 ? 4.619 -0.603 16.529 1.00 92.19 227 GLU A C 1
ATOM 1766 O O . GLU A 1 227 ? 4.844 -1.812 16.528 1.00 92.19 227 GLU A O 1
ATOM 1771 N N . PHE A 1 228 ? 4.891 0.143 15.454 1.00 93.62 228 PHE A N 1
ATOM 1772 C CA . PHE A 1 228 ? 5.496 -0.420 14.240 1.00 93.62 228 PHE A CA 1
ATOM 1773 C C . PHE A 1 228 ? 6.967 -0.834 14.415 1.00 93.62 228 PHE A C 1
ATOM 1775 O O . PHE A 1 228 ? 7.556 -1.424 13.502 1.00 93.62 228 PHE A O 1
ATOM 1782 N N . ALA A 1 229 ? 7.595 -0.524 15.554 1.00 93.19 229 ALA A N 1
ATOM 1783 C CA . ALA A 1 229 ? 8.933 -1.009 15.880 1.00 93.19 229 ALA A CA 1
ATOM 1784 C C . ALA A 1 229 ? 8.915 -2.437 16.449 1.00 93.19 229 ALA A C 1
ATOM 1786 O O . ALA A 1 229 ? 9.907 -3.149 16.290 1.00 93.19 229 ALA A O 1
ATOM 1787 N N . ASP A 1 230 ? 7.810 -2.858 17.073 1.00 93.50 230 ASP A N 1
ATOM 1788 C CA . ASP A 1 230 ? 7.661 -4.195 17.644 1.00 93.50 230 ASP A CA 1
ATOM 1789 C C . ASP A 1 230 ? 7.059 -5.171 16.615 1.00 93.50 230 ASP A C 1
ATOM 1791 O O . ASP A 1 230 ? 5.910 -4.998 16.203 1.00 93.50 230 ASP A O 1
ATOM 1795 N N . PRO A 1 231 ? 7.778 -6.241 16.223 1.00 92.31 231 PRO A N 1
ATOM 1796 C CA . PRO A 1 231 ? 7.247 -7.265 15.327 1.00 92.31 231 PRO A CA 1
ATOM 1797 C C . PRO A 1 231 ? 6.015 -8.011 15.861 1.00 92.31 231 PRO A C 1
ATOM 1799 O O . PRO A 1 231 ? 5.320 -8.674 15.088 1.00 92.31 231 PRO A O 1
ATOM 1802 N N . GLN A 1 232 ? 5.771 -7.975 17.174 1.00 92.88 232 GLN A N 1
ATOM 1803 C CA . GLN A 1 232 ? 4.616 -8.613 17.806 1.00 92.88 232 GLN A CA 1
ATOM 1804 C C . GLN A 1 232 ? 3.395 -7.694 17.911 1.00 92.88 232 GLN A C 1
ATOM 1806 O O . GLN A 1 232 ? 2.325 -8.170 18.291 1.00 92.88 232 GLN A O 1
ATOM 1811 N N . SER A 1 233 ? 3.510 -6.410 17.560 1.00 94.88 233 SER A N 1
ATOM 1812 C CA . SER A 1 233 ? 2.371 -5.499 17.640 1.00 94.88 233 SER A CA 1
ATOM 1813 C C . SER A 1 233 ? 1.296 -5.846 16.608 1.00 94.88 233 SER A C 1
ATOM 1815 O O . SER A 1 233 ? 1.578 -6.290 15.489 1.00 94.88 233 SER A O 1
ATOM 1817 N N . ALA A 1 234 ? 0.036 -5.595 16.969 1.00 94.25 234 ALA A N 1
ATOM 1818 C CA . ALA A 1 234 ? -1.096 -5.815 16.074 1.00 94.25 234 ALA A CA 1
ATOM 1819 C C . ALA A 1 234 ? -0.973 -4.978 14.789 1.00 94.25 234 ALA A C 1
ATOM 1821 O O . ALA A 1 234 ? -1.290 -5.464 13.702 1.00 94.25 234 ALA A O 1
ATOM 1822 N N . LYS A 1 235 ? -0.462 -3.744 14.898 1.00 93.56 235 LYS A N 1
ATOM 1823 C CA . LYS A 1 235 ? -0.242 -2.842 13.761 1.00 93.56 235 LYS A CA 1
ATOM 1824 C C . LYS A 1 235 ? 0.855 -3.347 12.826 1.00 93.56 235 LYS A C 1
ATOM 1826 O O . LYS A 1 235 ? 0.654 -3.370 11.612 1.00 93.56 235 LYS A O 1
ATOM 1831 N N . PHE A 1 236 ? 1.985 -3.816 13.361 1.00 94.88 236 PHE A N 1
ATOM 1832 C CA . PHE A 1 236 ? 3.048 -4.389 12.535 1.00 94.88 236 PHE A CA 1
ATOM 1833 C C . PHE A 1 236 ? 2.572 -5.652 11.809 1.00 94.88 236 PHE A C 1
ATOM 1835 O O . PHE A 1 236 ? 2.774 -5.786 10.600 1.00 94.88 236 PHE A O 1
ATOM 1842 N N . GLN A 1 237 ? 1.896 -6.557 12.524 1.00 96.19 237 GLN A N 1
ATOM 1843 C CA . GLN A 1 237 ? 1.344 -7.778 11.935 1.00 96.19 237 GLN A CA 1
ATOM 1844 C C . GLN A 1 237 ? 0.319 -7.462 10.843 1.00 96.19 237 GLN A C 1
ATOM 1846 O O . GLN A 1 237 ? 0.401 -8.025 9.752 1.00 96.19 237 GLN A O 1
ATOM 1851 N N . ALA A 1 238 ? -0.581 -6.504 11.080 1.00 95.50 238 ALA A N 1
ATOM 1852 C CA . ALA A 1 238 ? -1.549 -6.065 10.080 1.00 95.50 238 ALA A CA 1
ATOM 1853 C C . ALA A 1 238 ? -0.868 -5.474 8.831 1.00 95.50 238 ALA A C 1
ATOM 1855 O O . ALA A 1 238 ? -1.255 -5.816 7.714 1.00 95.50 238 ALA A O 1
ATOM 1856 N N . ALA A 1 239 ? 0.177 -4.653 8.985 1.00 95.50 239 ALA A N 1
ATOM 1857 C CA . ALA A 1 239 ? 0.934 -4.118 7.847 1.00 95.50 239 ALA A CA 1
ATOM 1858 C C . ALA A 1 239 ? 1.655 -5.226 7.061 1.00 95.50 239 ALA A C 1
ATOM 1860 O O . ALA A 1 239 ? 1.653 -5.226 5.827 1.00 95.50 239 ALA A O 1
ATOM 1861 N N . ALA A 1 240 ? 2.237 -6.206 7.758 1.00 94.56 240 ALA A N 1
ATOM 1862 C CA . ALA A 1 240 ? 2.874 -7.361 7.133 1.00 94.56 240 ALA A CA 1
ATOM 1863 C C . ALA A 1 240 ? 1.865 -8.226 6.357 1.00 94.56 240 ALA A C 1
ATOM 1865 O O . ALA A 1 240 ? 2.165 -8.686 5.251 1.00 94.56 240 ALA A O 1
ATOM 1866 N N . GLU A 1 241 ? 0.663 -8.417 6.907 1.00 95.88 241 GLU A N 1
ATOM 1867 C CA . GLU A 1 241 ? -0.445 -9.094 6.234 1.00 95.88 241 GLU A CA 1
ATOM 1868 C C . GLU A 1 241 ? -0.904 -8.336 4.990 1.00 95.88 241 GLU A C 1
ATOM 1870 O O . GLU A 1 241 ? -1.045 -8.959 3.940 1.00 95.88 241 GLU A O 1
ATOM 1875 N N . ILE A 1 242 ? -1.059 -7.010 5.066 1.00 95.94 242 ILE A N 1
ATOM 1876 C CA . ILE A 1 242 ? -1.426 -6.165 3.919 1.00 95.94 242 ILE A CA 1
ATOM 1877 C C . ILE A 1 242 ? -0.391 -6.299 2.800 1.00 95.94 242 ILE A C 1
ATOM 1879 O O . ILE A 1 242 ? -0.757 -6.538 1.656 1.00 95.94 242 ILE A O 1
ATOM 1883 N N . LEU A 1 243 ? 0.907 -6.245 3.108 1.00 95.19 243 LEU A N 1
ATOM 1884 C CA . LEU A 1 243 ? 1.957 -6.437 2.098 1.00 95.19 243 LEU A CA 1
ATOM 1885 C C . LEU A 1 243 ? 2.036 -7.871 1.557 1.00 95.19 243 LEU A C 1
ATOM 1887 O O . LEU A 1 243 ? 2.633 -8.103 0.504 1.00 95.19 243 LEU A O 1
ATOM 1891 N N . ARG A 1 244 ? 1.494 -8.855 2.282 1.00 95.88 244 ARG A N 1
ATOM 1892 C CA . ARG A 1 244 ? 1.345 -10.229 1.787 1.00 95.88 244 ARG A CA 1
ATOM 1893 C C . ARG A 1 244 ? 0.130 -10.358 0.867 1.00 95.88 244 ARG A C 1
ATOM 1895 O O . ARG A 1 244 ? 0.226 -11.062 -0.131 1.00 95.88 244 ARG A O 1
ATOM 1902 N N . GLU A 1 245 ? -0.974 -9.701 1.211 1.00 96.12 245 GLU A N 1
ATOM 1903 C CA . GLU A 1 245 ? -2.225 -9.656 0.442 1.00 96.12 245 GLU A CA 1
ATOM 1904 C C . GLU A 1 245 ? -2.060 -8.855 -0.859 1.00 96.12 245 GLU A C 1
ATOM 1906 O O . GLU A 1 245 ? -2.568 -9.258 -1.902 1.00 96.12 245 GLU A O 1
ATOM 1911 N N . TYR A 1 246 ? -1.270 -7.778 -0.812 1.00 94.00 246 TYR A N 1
ATOM 1912 C CA . TYR A 1 246 ? -1.004 -6.859 -1.918 1.00 94.00 246 TYR A CA 1
ATOM 1913 C C . TYR A 1 246 ? 0.506 -6.780 -2.215 1.00 94.00 246 TYR A C 1
ATOM 1915 O O . TYR A 1 246 ? 1.177 -5.823 -1.809 1.00 94.00 246 TYR A O 1
ATOM 1923 N N . PRO A 1 247 ? 1.078 -7.770 -2.934 1.00 93.62 247 PRO A N 1
ATOM 1924 C CA . PRO A 1 247 ? 2.517 -7.851 -3.197 1.00 93.62 247 PRO A CA 1
ATOM 1925 C C . PRO A 1 247 ? 3.084 -6.648 -3.953 1.00 93.62 247 PRO A C 1
ATOM 1927 O O . PRO A 1 247 ? 4.262 -6.330 -3.790 1.00 93.62 247 PRO A O 1
ATOM 1930 N N . GLN A 1 248 ? 2.258 -5.953 -4.742 1.00 91.38 248 GLN A N 1
ATOM 1931 C CA . GLN A 1 248 ? 2.638 -4.723 -5.435 1.00 91.38 248 GLN A CA 1
ATOM 1932 C C . GLN A 1 248 ? 3.133 -3.639 -4.472 1.00 91.38 248 GLN A C 1
ATOM 1934 O O . GLN A 1 248 ? 3.995 -2.854 -4.839 1.00 91.38 248 GLN A O 1
ATOM 1939 N N . GLY A 1 249 ? 2.692 -3.636 -3.208 1.00 91.69 249 GLY A N 1
ATOM 1940 C CA . GLY A 1 249 ? 3.215 -2.716 -2.194 1.00 91.69 249 GLY A CA 1
ATOM 1941 C C . GLY A 1 249 ? 4.715 -2.888 -1.919 1.00 91.69 249 GLY A C 1
ATOM 1942 O O . GLY A 1 249 ? 5.330 -2.023 -1.312 1.00 91.69 249 GLY A O 1
ATOM 1943 N N . ARG A 1 250 ? 5.341 -3.983 -2.368 1.00 92.56 250 ARG A N 1
ATOM 1944 C CA . ARG A 1 250 ? 6.790 -4.203 -2.246 1.00 92.56 250 ARG A CA 1
ATOM 1945 C C . ARG A 1 250 ? 7.580 -3.755 -3.474 1.00 92.56 250 ARG A C 1
ATOM 1947 O O . ARG A 1 250 ? 8.802 -3.840 -3.448 1.00 92.56 250 ARG A O 1
ATOM 1954 N N . THR A 1 251 ? 6.920 -3.317 -4.548 1.00 90.38 251 THR A N 1
ATOM 1955 C CA . THR A 1 251 ? 7.598 -2.912 -5.791 1.00 90.38 251 THR A CA 1
ATOM 1956 C C . THR A 1 251 ? 7.876 -1.415 -5.855 1.00 90.38 251 THR A C 1
ATOM 1958 O O . THR A 1 251 ? 8.628 -0.979 -6.721 1.00 90.38 251 THR A O 1
ATOM 1961 N N . PHE A 1 252 ? 7.304 -0.619 -4.949 1.00 92.25 252 PHE A N 1
ATOM 1962 C CA . PHE A 1 252 ? 7.553 0.818 -4.850 1.00 92.25 252 PHE A CA 1
ATOM 1963 C C . PHE A 1 252 ? 7.872 1.233 -3.400 1.00 92.25 252 PHE A C 1
ATOM 1965 O O . PHE A 1 252 ? 7.345 0.623 -2.466 1.00 92.25 252 PHE A O 1
ATOM 1972 N N . PRO A 1 253 ? 8.736 2.246 -3.182 1.00 91.50 253 PRO A N 1
ATOM 1973 C CA . PRO A 1 253 ? 9.225 2.586 -1.841 1.00 91.50 253 PRO A CA 1
ATOM 1974 C C . PRO A 1 253 ? 8.138 3.005 -0.844 1.00 91.50 253 PRO A C 1
ATOM 1976 O O . PRO A 1 253 ? 8.272 2.761 0.355 1.00 91.50 253 PRO A O 1
ATOM 1979 N N . ASP A 1 254 ? 7.054 3.614 -1.326 1.00 93.31 254 ASP A N 1
ATOM 1980 C CA . ASP A 1 254 ? 5.967 4.123 -0.479 1.00 93.31 254 ASP A CA 1
ATOM 1981 C C . ASP A 1 254 ? 4.952 3.055 -0.076 1.00 93.31 254 ASP A C 1
ATOM 1983 O O . ASP A 1 254 ? 4.086 3.305 0.762 1.00 93.31 254 ASP A O 1
ATOM 1987 N N . GLY A 1 255 ? 5.051 1.838 -0.614 1.00 94.06 255 GLY A N 1
ATOM 1988 C CA . GLY A 1 255 ? 4.068 0.802 -0.312 1.00 94.06 255 GLY A CA 1
ATOM 1989 C C . GLY A 1 255 ? 4.079 0.386 1.156 1.00 94.06 255 GLY A C 1
ATOM 1990 O O . GLY A 1 255 ? 3.040 -0.004 1.684 1.00 94.06 255 GLY A O 1
ATOM 1991 N N . ILE A 1 256 ? 5.200 0.576 1.860 1.00 95.00 256 ILE A N 1
ATOM 1992 C CA . ILE A 1 256 ? 5.259 0.403 3.314 1.00 95.00 256 ILE A CA 1
ATOM 1993 C C . ILE A 1 256 ? 4.478 1.479 4.083 1.00 95.00 256 ILE A C 1
ATOM 1995 O O . ILE A 1 256 ? 3.842 1.151 5.081 1.00 95.00 256 ILE A O 1
ATOM 1999 N N . LYS A 1 257 ? 4.459 2.735 3.608 1.00 95.81 257 LYS A N 1
ATOM 2000 C CA . LYS A 1 257 ? 3.660 3.825 4.201 1.00 95.81 257 LYS A CA 1
ATOM 2001 C C . LYS A 1 257 ? 2.173 3.557 4.030 1.00 95.81 257 LYS A C 1
ATOM 2003 O O . LYS A 1 257 ? 1.418 3.654 4.992 1.00 95.81 257 LYS A O 1
ATOM 2008 N N . ILE A 1 258 ? 1.775 3.138 2.830 1.00 95.69 258 ILE A N 1
ATOM 2009 C CA . ILE A 1 258 ? 0.384 2.775 2.535 1.00 95.69 258 ILE A CA 1
ATOM 2010 C C . ILE A 1 258 ? -0.049 1.589 3.403 1.00 95.69 258 ILE A C 1
ATOM 2012 O O . ILE A 1 258 ? -1.095 1.643 4.047 1.00 95.69 258 ILE A O 1
ATOM 2016 N N . ALA A 1 259 ? 0.776 0.540 3.479 1.00 96.12 259 ALA A N 1
ATOM 2017 C CA . ALA A 1 259 ? 0.475 -0.623 4.305 1.00 96.12 259 ALA A CA 1
ATOM 2018 C C . ALA A 1 259 ? 0.377 -0.273 5.796 1.00 96.12 259 ALA A C 1
ATOM 2020 O O . ALA A 1 259 ? -0.497 -0.798 6.481 1.00 96.12 259 ALA A O 1
ATOM 2021 N N . ALA A 1 260 ? 1.232 0.622 6.297 1.00 95.81 260 ALA A N 1
ATOM 2022 C CA . ALA A 1 260 ? 1.161 1.096 7.674 1.00 95.81 260 ALA A CA 1
ATOM 2023 C C . ALA A 1 260 ? -0.107 1.918 7.943 1.00 95.81 260 ALA A C 1
ATOM 2025 O O . ALA A 1 260 ? -0.765 1.685 8.953 1.00 95.81 260 ALA A O 1
ATOM 2026 N N . ALA A 1 261 ? -0.501 2.819 7.039 1.00 95.50 261 ALA A N 1
ATOM 2027 C CA . ALA A 1 261 ? -1.748 3.577 7.165 1.00 95.50 261 ALA A CA 1
ATOM 2028 C C . ALA A 1 261 ? -2.967 2.642 7.232 1.00 95.50 261 ALA A C 1
ATOM 2030 O O . ALA A 1 261 ? -3.733 2.679 8.190 1.00 95.50 261 ALA A O 1
ATOM 2031 N N . TRP A 1 262 ? -3.070 1.699 6.295 1.00 96.56 262 TRP A N 1
ATOM 2032 C CA . TRP A 1 262 ? -4.144 0.703 6.295 1.00 96.56 262 TRP A CA 1
ATOM 2033 C C . TRP A 1 262 ? -4.116 -0.215 7.520 1.00 96.56 262 TRP A C 1
ATOM 2035 O O . TRP A 1 262 ? -5.162 -0.667 7.988 1.00 96.56 262 TRP A O 1
ATOM 2045 N N . ALA A 1 263 ? -2.930 -0.516 8.049 1.00 96.19 263 ALA A N 1
ATOM 2046 C CA . ALA A 1 263 ? -2.797 -1.286 9.276 1.00 96.19 263 ALA A CA 1
ATOM 2047 C C . ALA A 1 263 ? -3.344 -0.526 10.487 1.00 96.19 263 ALA A C 1
ATOM 2049 O O . ALA A 1 263 ? -4.066 -1.126 11.285 1.00 96.19 263 ALA A O 1
ATOM 2050 N N . ARG A 1 264 ? -3.054 0.780 10.598 1.00 95.31 264 ARG A N 1
ATOM 2051 C CA . ARG A 1 264 ? -3.636 1.655 11.631 1.00 95.31 264 ARG A CA 1
ATOM 2052 C C . ARG A 1 264 ? -5.158 1.620 11.538 1.00 95.31 264 ARG A C 1
ATOM 2054 O O . ARG A 1 264 ? -5.811 1.302 12.528 1.00 95.31 264 ARG A O 1
ATOM 2061 N N . ASP A 1 265 ? -5.705 1.813 10.341 1.00 95.00 265 ASP A N 1
ATOM 2062 C CA . ASP A 1 265 ? -7.153 1.807 10.116 1.00 95.00 265 ASP A CA 1
ATOM 2063 C C . ASP A 1 265 ? -7.791 0.460 10.476 1.00 95.00 265 ASP A C 1
ATOM 2065 O O . ASP A 1 265 ? -8.825 0.414 11.141 1.00 95.00 265 ASP A O 1
ATOM 2069 N N . ARG A 1 266 ? -7.166 -0.665 10.097 1.00 94.69 266 ARG A N 1
ATOM 2070 C CA . ARG A 1 266 ? -7.658 -2.010 10.446 1.00 94.69 266 ARG A CA 1
ATOM 2071 C C . ARG A 1 266 ? -7.658 -2.254 11.954 1.00 94.69 266 ARG A C 1
ATOM 2073 O O . ARG A 1 266 ? -8.592 -2.884 12.453 1.00 94.69 266 ARG A O 1
ATOM 2080 N N . VAL A 1 267 ? -6.620 -1.820 12.669 1.00 94.06 267 VAL A N 1
ATOM 2081 C CA . VAL A 1 267 ? -6.541 -1.980 14.129 1.00 94.06 267 VAL A CA 1
ATOM 2082 C C . VAL A 1 267 ? -7.582 -1.096 14.811 1.00 94.06 267 VAL A C 1
ATOM 2084 O O . VAL A 1 267 ? -8.401 -1.618 15.565 1.00 94.06 267 VAL A O 1
ATOM 2087 N N . LEU A 1 268 ? -7.659 0.185 14.444 1.00 93.38 268 LEU A N 1
ATOM 2088 C CA . LEU A 1 268 ? -8.667 1.115 14.960 1.00 93.38 268 LEU A CA 1
ATOM 2089 C C . LEU A 1 268 ? -10.095 0.632 14.681 1.00 93.38 268 LEU A C 1
ATOM 2091 O O . LEU A 1 268 ? -10.963 0.725 15.544 1.00 93.38 268 LEU A O 1
ATOM 2095 N N . ALA A 1 269 ? -10.355 0.058 13.505 1.00 94.12 269 ALA A N 1
ATOM 2096 C CA . ALA A 1 269 ? -11.663 -0.502 13.176 1.00 94.12 269 ALA A CA 1
ATOM 2097 C C . ALA A 1 269 ? -12.031 -1.699 14.072 1.00 94.12 269 ALA A C 1
ATOM 2099 O O . ALA A 1 269 ? -13.189 -1.824 14.485 1.00 94.12 269 ALA A O 1
ATOM 2100 N N . LYS A 1 270 ? -11.065 -2.571 14.396 1.00 93.31 270 LYS A N 1
ATOM 2101 C CA . LYS A 1 270 ? -11.276 -3.692 15.329 1.00 93.31 270 LYS A CA 1
ATOM 2102 C C . LYS A 1 270 ? -11.549 -3.183 16.742 1.00 93.31 270 LYS A C 1
ATOM 2104 O O . LYS A 1 270 ? -12.540 -3.589 17.345 1.00 93.31 270 LYS A O 1
ATOM 2109 N N . GLU A 1 271 ? -10.736 -2.253 17.227 1.00 93.19 271 GLU A N 1
ATOM 2110 C CA . GLU A 1 271 ? -10.903 -1.640 18.547 1.00 93.19 271 GLU A CA 1
ATOM 2111 C C . GLU A 1 271 ? -12.238 -0.901 18.664 1.00 93.19 271 GLU A C 1
ATOM 2113 O O . GLU A 1 271 ? -12.958 -1.071 19.645 1.00 93.19 271 GLU A O 1
ATOM 2118 N N . ALA A 1 272 ? -12.644 -0.155 17.634 1.00 94.06 272 ALA A N 1
ATOM 2119 C CA . ALA A 1 272 ? -13.939 0.517 17.599 1.00 94.06 272 ALA A CA 1
ATOM 2120 C C . ALA A 1 272 ? -15.107 -0.482 17.652 1.00 94.06 272 ALA A C 1
ATOM 2122 O O . ALA A 1 272 ? -16.121 -0.225 18.307 1.00 94.06 272 ALA A O 1
ATOM 2123 N N . ALA A 1 273 ? -14.985 -1.635 16.987 1.00 93.38 273 ALA A N 1
ATOM 2124 C CA . ALA A 1 273 ? -15.994 -2.689 17.052 1.00 93.38 273 ALA A CA 1
ATOM 2125 C C . ALA A 1 273 ? -16.073 -3.329 18.449 1.00 93.38 273 ALA A C 1
ATOM 2127 O O . ALA A 1 273 ? -17.171 -3.626 18.928 1.00 93.38 273 ALA A O 1
ATOM 2128 N N . GLU A 1 274 ? -14.938 -3.523 19.121 1.00 94.38 274 GLU A N 1
ATOM 2129 C CA . GLU A 1 274 ? -14.885 -4.036 20.494 1.00 94.38 274 GLU A CA 1
ATOM 2130 C C . GLU A 1 274 ? -15.410 -3.018 21.513 1.00 94.38 274 GLU A C 1
ATOM 2132 O O . GLU A 1 274 ? -16.237 -3.368 22.357 1.00 94.38 274 GLU A O 1
ATOM 2137 N N . ALA A 1 275 ? -15.035 -1.745 21.381 1.00 94.25 275 ALA A N 1
ATOM 2138 C CA . ALA A 1 275 ? -15.522 -0.657 22.221 1.00 94.25 275 ALA A CA 1
ATOM 2139 C C . ALA A 1 275 ? -17.046 -0.500 22.121 1.00 94.25 275 ALA A C 1
ATOM 2141 O O . ALA A 1 275 ? -17.719 -0.364 23.142 1.00 94.25 275 ALA A O 1
ATOM 2142 N N . LYS A 1 276 ? -17.621 -0.609 20.914 1.00 94.56 276 LYS A N 1
ATOM 2143 C CA . LYS A 1 276 ? -19.082 -0.607 20.719 1.00 94.56 276 LYS A CA 1
ATOM 2144 C C . LYS A 1 276 ? -19.771 -1.759 21.451 1.00 94.56 276 LYS A C 1
ATOM 2146 O O . LYS A 1 276 ? -20.820 -1.553 22.059 1.00 94.56 276 LYS A O 1
ATOM 2151 N N . LYS A 1 277 ? -19.190 -2.964 21.429 1.00 95.81 277 LYS A N 1
ATOM 2152 C CA . LYS A 1 277 ? -19.721 -4.111 22.188 1.00 95.81 277 LYS A CA 1
ATOM 2153 C C . LYS A 1 277 ? -19.636 -3.867 23.693 1.00 95.81 277 LYS A C 1
ATOM 2155 O O . LYS A 1 277 ? -20.603 -4.128 24.401 1.00 95.81 277 LYS A O 1
ATOM 2160 N N . ALA A 1 278 ? -18.508 -3.346 24.173 1.00 94.31 278 ALA A N 1
ATOM 2161 C CA . ALA A 1 278 ? -18.320 -3.034 25.584 1.00 94.31 278 ALA A CA 1
ATOM 2162 C C . ALA A 1 278 ? -19.306 -1.960 26.067 1.00 94.31 278 ALA A C 1
ATOM 2164 O O . ALA A 1 278 ? -19.905 -2.133 27.124 1.00 94.31 278 ALA A O 1
ATOM 2165 N N . LEU A 1 279 ? -19.529 -0.898 25.285 1.00 94.69 279 LEU A N 1
ATOM 2166 C CA . LEU A 1 279 ? -20.527 0.131 25.586 1.00 94.69 279 LEU A CA 1
ATOM 2167 C C . LEU A 1 279 ? -21.932 -0.460 25.684 1.00 94.69 279 LEU A C 1
ATOM 2169 O O . LEU A 1 279 ? -22.598 -0.246 26.688 1.00 94.69 279 LEU A O 1
ATOM 2173 N N . ALA A 1 280 ? -22.338 -1.296 24.725 1.00 95.81 280 ALA A N 1
ATOM 2174 C CA . ALA A 1 280 ? -23.647 -1.946 24.771 1.00 95.81 280 ALA A CA 1
ATOM 2175 C C . ALA A 1 280 ? -23.837 -2.822 26.026 1.00 95.81 280 ALA A C 1
ATOM 2177 O O . ALA A 1 280 ? -24.926 -2.862 26.595 1.00 95.81 280 ALA A O 1
ATOM 2178 N N . GLU A 1 281 ? -22.794 -3.521 26.484 1.00 96.25 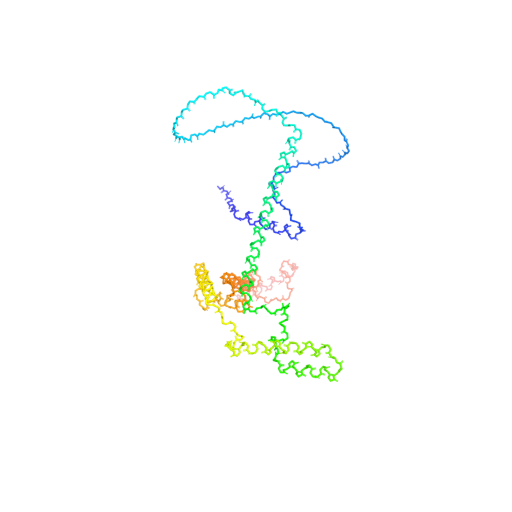281 GLU A N 1
ATOM 2179 C CA . GLU A 1 281 ? -22.846 -4.286 27.738 1.00 96.25 281 GLU A CA 1
ATOM 2180 C C . GLU A 1 281 ? -22.899 -3.378 28.976 1.00 96.25 281 GLU A C 1
ATOM 2182 O O . GLU A 1 281 ? -23.641 -3.655 29.919 1.00 96.25 281 GLU A O 1
ATOM 2187 N N . LYS A 1 282 ? -22.161 -2.263 28.976 1.00 95.94 282 LYS A N 1
ATOM 2188 C CA . LYS A 1 282 ? -22.205 -1.281 30.068 1.00 95.94 282 LYS A CA 1
ATOM 2189 C C . LYS A 1 282 ? -23.554 -0.574 30.143 1.00 95.94 282 LYS A C 1
ATOM 2191 O O . LYS A 1 282 ? -24.063 -0.412 31.245 1.00 95.94 282 LYS A O 1
ATOM 2196 N N . ASP A 1 283 ? -24.165 -0.243 29.012 1.00 95.12 283 ASP A N 1
ATOM 2197 C CA . ASP A 1 283 ? -25.502 0.351 28.954 1.00 95.12 283 ASP A CA 1
ATOM 2198 C C . ASP A 1 283 ? -26.564 -0.609 29.499 1.00 95.12 283 ASP A C 1
ATOM 2200 O O . ASP A 1 283 ? -27.443 -0.195 30.256 1.00 95.12 283 ASP A O 1
ATOM 2204 N N . LYS A 1 284 ? -26.456 -1.913 29.203 1.00 96.12 284 LYS A N 1
ATOM 2205 C CA . LYS A 1 284 ? -27.323 -2.937 29.812 1.00 96.12 284 LYS A CA 1
ATOM 2206 C C . LYS A 1 284 ? -27.149 -3.010 31.326 1.00 96.12 284 LYS A C 1
ATOM 2208 O O . LYS A 1 284 ? -28.143 -3.120 32.041 1.00 96.12 284 LYS A O 1
ATOM 2213 N N . GLU A 1 285 ? -25.915 -2.950 31.823 1.00 94.38 285 GLU A N 1
ATOM 2214 C CA . GLU A 1 285 ? -25.653 -2.979 33.265 1.00 94.38 285 GLU A CA 1
ATOM 2215 C C . GLU A 1 285 ? -26.144 -1.701 33.954 1.00 94.38 285 GLU A C 1
ATOM 2217 O O . GLU A 1 285 ? -26.768 -1.774 35.009 1.00 94.38 285 GLU A O 1
ATOM 2222 N N . ILE A 1 286 ? -25.956 -0.532 33.336 1.00 93.31 286 ILE A N 1
ATOM 2223 C CA . ILE A 1 286 ? -26.522 0.728 33.826 1.00 93.31 286 ILE A CA 1
ATOM 2224 C C . ILE A 1 286 ? -28.046 0.628 33.870 1.00 93.31 286 ILE A C 1
ATOM 2226 O O . ILE A 1 286 ? -28.628 0.945 34.902 1.00 93.31 286 ILE A O 1
ATOM 2230 N N . ALA A 1 287 ? -28.696 0.129 32.815 1.00 93.00 287 ALA A N 1
ATOM 2231 C CA . ALA A 1 287 ? -30.145 -0.064 32.796 1.00 93.00 287 ALA A CA 1
ATOM 2232 C C . ALA A 1 287 ? -30.610 -1.037 33.894 1.00 93.00 287 ALA A C 1
ATOM 2234 O O . ALA A 1 287 ? -31.609 -0.785 34.569 1.00 93.00 287 ALA A O 1
ATOM 2235 N N . ARG A 1 288 ? -29.862 -2.123 34.131 1.00 93.62 288 ARG A N 1
ATOM 2236 C CA . ARG A 1 288 ? -30.120 -3.081 35.215 1.00 93.62 288 ARG A CA 1
ATOM 2237 C C . ARG A 1 288 ? -30.004 -2.423 36.594 1.00 93.62 288 ARG A C 1
ATOM 2239 O O . ARG A 1 288 ? -30.887 -2.601 37.431 1.00 93.62 288 ARG A O 1
ATOM 2246 N N . LEU A 1 289 ? -28.929 -1.678 36.842 1.00 93.00 289 LEU A N 1
ATOM 2247 C CA . LEU A 1 289 ? -28.693 -0.988 38.112 1.00 93.00 289 LEU A CA 1
ATOM 2248 C C . LEU A 1 289 ? -29.702 0.141 38.337 1.00 93.00 289 LEU A C 1
ATOM 2250 O O . LEU A 1 289 ? -30.215 0.284 39.442 1.00 93.00 289 LEU A O 1
ATOM 2254 N N . GLN A 1 290 ? -30.034 0.906 37.297 1.00 90.31 290 GLN A N 1
ATOM 2255 C CA . GLN A 1 290 ? -31.083 1.923 37.338 1.00 90.31 290 GLN A CA 1
ATOM 2256 C C . GLN A 1 290 ? -32.442 1.309 37.647 1.00 90.31 290 GLN A C 1
ATOM 2258 O O . GLN A 1 290 ? -33.167 1.862 38.469 1.00 90.31 290 GLN A O 1
ATOM 2263 N N . ALA A 1 291 ? -32.772 0.156 37.054 1.00 90.12 291 ALA A N 1
ATOM 2264 C CA . ALA A 1 291 ? -33.974 -0.575 37.422 1.00 90.12 291 ALA A CA 1
ATOM 2265 C C . ALA A 1 291 ? -33.948 -0.892 38.923 1.00 90.12 291 ALA A C 1
ATOM 2267 O O . ALA A 1 291 ? -34.859 -0.470 39.628 1.00 90.12 291 ALA A O 1
ATOM 2268 N N . LEU A 1 292 ? -32.884 -1.524 39.435 1.00 88.75 292 LEU A N 1
ATOM 2269 C CA . LEU A 1 292 ? -32.717 -1.881 40.859 1.00 88.75 292 LEU A CA 1
ATOM 2270 C C . LEU A 1 292 ? -32.793 -0.686 41.828 1.00 88.75 292 LEU A C 1
ATOM 2272 O O . LEU A 1 292 ? -33.317 -0.827 42.930 1.00 88.75 292 LEU A O 1
ATOM 2276 N N . LEU A 1 293 ? -32.258 0.471 41.436 1.00 85.44 293 LEU A N 1
ATOM 2277 C CA . LEU A 1 293 ? -32.225 1.693 42.247 1.00 85.44 293 LEU A CA 1
ATOM 2278 C C . LEU A 1 293 ? -33.511 2.521 42.146 1.00 85.44 293 LEU A C 1
ATOM 2280 O O . LEU A 1 293 ? -33.728 3.404 42.976 1.00 85.44 293 LEU A O 1
ATOM 2284 N N . SER A 1 294 ? -34.357 2.266 41.145 1.00 80.19 294 SER A N 1
ATOM 2285 C CA . SER A 1 294 ? -35.622 2.975 41.002 1.00 80.19 294 SER A CA 1
ATOM 2286 C C . SER A 1 294 ? -36.574 2.547 42.127 1.00 80.19 294 SER A C 1
ATOM 2288 O O . SER A 1 294 ? -36.814 1.342 42.291 1.00 80.19 294 SER A O 1
ATOM 2290 N N . PRO A 1 295 ? -37.106 3.490 42.930 1.00 56.84 295 PRO A N 1
ATOM 2291 C CA . PRO A 1 295 ? -37.995 3.182 44.043 1.00 56.84 295 PRO A CA 1
ATOM 2292 C C . PRO A 1 295 ? -39.288 2.559 43.497 1.00 56.84 295 PRO A C 1
ATOM 2294 O O . PRO A 1 295 ? -40.194 3.254 43.050 1.00 56.84 295 PRO A O 1
ATOM 2297 N N . GLY A 1 296 ? -39.324 1.225 43.472 1.00 58.22 296 GLY A N 1
ATOM 2298 C CA . GLY A 1 296 ? -40.407 0.430 42.889 1.00 58.22 296 GLY A CA 1
ATOM 2299 C C . GLY A 1 296 ? -39.995 -0.928 42.305 1.00 58.22 296 GLY A C 1
ATOM 2300 O O . GLY A 1 296 ? -40.877 -1.754 42.101 1.00 58.22 296 GLY A O 1
ATOM 2301 N N . SER A 1 297 ? -38.701 -1.208 42.058 1.00 52.03 297 SER A N 1
ATOM 2302 C CA . SER A 1 297 ? -38.271 -2.491 41.448 1.00 52.03 297 SER A CA 1
ATOM 2303 C C . SER A 1 297 ? -37.704 -3.541 42.413 1.00 52.03 297 SER A C 1
ATOM 2305 O O . SER A 1 297 ? -37.294 -4.627 41.992 1.00 52.03 297 SER A O 1
ATOM 2307 N N . GLY A 1 298 ? -37.715 -3.264 43.720 1.00 47.81 298 GLY A N 1
ATOM 2308 C CA . GLY A 1 298 ? -37.503 -4.316 44.707 1.00 47.81 298 GLY A CA 1
ATOM 2309 C C . GLY A 1 298 ? -38.506 -5.430 44.429 1.00 47.81 298 GLY A C 1
ATOM 2310 O O . GLY A 1 298 ? -39.701 -5.157 44.358 1.00 47.81 298 GLY A O 1
ATOM 2311 N N . ALA A 1 299 ? -38.011 -6.648 44.213 1.00 51.91 299 ALA A N 1
ATOM 2312 C CA . ALA A 1 299 ? -38.797 -7.848 43.971 1.00 51.91 299 ALA A CA 1
ATOM 2313 C C . ALA A 1 299 ? -39.710 -8.154 45.174 1.00 51.91 299 ALA A C 1
ATOM 2315 O O . ALA A 1 299 ? -39.453 -9.054 45.965 1.00 51.91 299 ALA A O 1
ATOM 2316 N N . GLY A 1 300 ? -40.776 -7.377 45.326 1.00 44.31 300 GLY A N 1
ATOM 2317 C CA . GLY A 1 300 ? -42.027 -7.839 45.873 1.00 44.31 300 GLY A CA 1
ATOM 2318 C C . GLY A 1 300 ? -42.741 -8.527 44.727 1.00 44.31 300 GLY A C 1
ATOM 2319 O O . GLY A 1 300 ? -43.024 -7.899 43.709 1.00 44.31 300 GLY A O 1
ATOM 2320 N N . GLU A 1 301 ? -42.966 -9.828 44.876 1.00 43.16 301 GLU A N 1
ATOM 2321 C CA . GLU A 1 301 ? -43.985 -10.579 44.151 1.00 43.16 301 GLU A CA 1
ATOM 2322 C C . GLU A 1 301 ? -45.125 -9.647 43.731 1.00 43.16 301 GLU A C 1
ATOM 2324 O O . GLU A 1 301 ? -45.843 -9.106 44.578 1.00 43.16 301 GLU A O 1
ATOM 2329 N N . THR A 1 302 ? -45.289 -9.445 42.426 1.00 43.69 302 THR A N 1
ATOM 2330 C CA . THR A 1 302 ? -46.503 -8.866 41.871 1.00 43.69 302 THR A CA 1
ATOM 2331 C C . THR A 1 302 ? -47.636 -9.846 42.161 1.00 43.69 302 THR A C 1
ATOM 2333 O O . THR A 1 302 ? -48.029 -10.658 41.326 1.00 43.69 302 THR A O 1
ATOM 2336 N N . ARG A 1 303 ? -48.179 -9.790 43.385 1.00 46.50 303 ARG A N 1
ATOM 2337 C CA . ARG A 1 303 ? -49.521 -10.289 43.671 1.00 46.50 303 ARG A CA 1
ATOM 2338 C C . ARG A 1 303 ? -50.432 -9.538 42.717 1.00 46.50 303 ARG A C 1
ATOM 2340 O O . ARG A 1 303 ? -50.572 -8.321 42.816 1.00 46.50 303 ARG A O 1
ATOM 2347 N N . GLY A 1 304 ? -50.929 -10.274 41.728 1.00 44.88 304 GLY A N 1
ATOM 2348 C CA . GLY A 1 304 ? -51.619 -9.727 40.573 1.00 44.88 304 GLY A CA 1
ATOM 2349 C C . GLY A 1 304 ? -52.632 -8.653 40.951 1.00 44.88 304 GLY A C 1
ATOM 2350 O O . GLY A 1 304 ? -53.454 -8.860 41.837 1.00 44.88 304 GLY A O 1
ATOM 2351 N N . GLY A 1 305 ? -52.556 -7.518 40.257 1.00 47.06 305 GLY A N 1
ATOM 2352 C CA . GLY A 1 305 ? -53.654 -6.561 40.137 1.00 47.06 305 GLY A CA 1
ATOM 2353 C C . GLY A 1 305 ? -54.309 -6.111 41.443 1.00 47.06 305 GLY A C 1
ATOM 2354 O O . GLY A 1 305 ? -55.525 -5.926 41.463 1.00 47.06 305 GLY A O 1
ATOM 2355 N N . ALA A 1 306 ? -53.556 -5.945 42.531 1.00 55.94 306 ALA A N 1
ATOM 2356 C CA . ALA A 1 306 ? -54.080 -5.232 43.686 1.00 55.94 306 ALA A CA 1
ATOM 2357 C C . ALA A 1 306 ? -54.076 -3.733 43.353 1.00 55.94 306 ALA A C 1
ATOM 2359 O O . ALA A 1 306 ? -53.009 -3.138 43.210 1.00 55.94 306 ALA A O 1
ATOM 2360 N N . ARG A 1 307 ? -55.272 -3.153 43.181 1.00 66.69 307 ARG A N 1
ATOM 2361 C CA . ARG A 1 307 ? -55.480 -1.697 43.088 1.00 66.69 307 ARG A CA 1
ATOM 2362 C C . ARG A 1 307 ? -54.717 -1.009 44.222 1.00 66.69 307 ARG A C 1
ATOM 2364 O O . ARG A 1 307 ? -54.682 -1.551 45.333 1.00 66.69 307 ARG A O 1
ATOM 2371 N N . SER A 1 308 ? -54.112 0.146 43.957 1.00 76.88 308 SER A N 1
ATOM 2372 C CA . SER A 1 308 ? -53.470 0.924 45.024 1.00 76.88 308 SER A CA 1
ATOM 2373 C C . SER A 1 308 ? -54.507 1.329 46.079 1.00 76.88 308 SER A C 1
ATOM 2375 O O . SER A 1 308 ? -55.713 1.303 45.824 1.00 76.88 308 SER A O 1
ATOM 2377 N N . PHE A 1 309 ? -54.064 1.667 47.293 1.00 77.31 309 PHE A N 1
ATOM 2378 C CA . PHE A 1 309 ? -54.975 2.057 48.376 1.00 77.31 309 PHE A CA 1
ATOM 2379 C C . PHE A 1 309 ? -55.905 3.200 47.941 1.00 77.31 309 PHE A C 1
ATOM 2381 O O . PHE A 1 309 ? -57.101 3.157 48.217 1.00 77.31 309 PHE A O 1
ATOM 2388 N N . GLU A 1 310 ? -55.386 4.152 47.166 1.00 76.50 310 GLU A N 1
ATOM 2389 C CA . GLU A 1 310 ? -56.130 5.293 46.628 1.00 76.50 310 GLU A CA 1
ATOM 2390 C C . GLU A 1 310 ? -57.164 4.910 45.553 1.00 76.50 310 GLU A C 1
ATOM 2392 O O . GLU A 1 310 ? -58.120 5.648 45.330 1.00 76.50 310 GLU A O 1
ATOM 2397 N N . GLU A 1 311 ? -56.999 3.758 44.903 1.00 77.56 311 GLU A N 1
ATOM 2398 C CA . GLU A 1 311 ? -57.888 3.235 43.854 1.00 77.56 311 GLU A CA 1
ATOM 2399 C C . GLU A 1 311 ? -58.958 2.266 44.392 1.00 77.56 311 GLU A C 1
ATOM 2401 O O . GLU A 1 311 ? -59.832 1.804 43.649 1.00 77.56 311 GLU A O 1
ATOM 2406 N N . MET A 1 312 ? -58.897 1.919 45.678 1.00 82.75 312 MET A N 1
ATOM 2407 C CA . MET A 1 312 ? -59.934 1.142 46.356 1.00 82.75 312 MET A CA 1
ATOM 2408 C C . MET A 1 312 ? -61.127 2.035 46.718 1.00 82.75 312 MET A C 1
ATOM 2410 O O . MET A 1 312 ? -60.976 3.223 46.986 1.00 82.75 312 MET A O 1
ATOM 2414 N N . SER A 1 313 ? -62.331 1.466 46.773 1.00 86.44 313 SER A N 1
ATOM 2415 C CA . SER A 1 313 ? -63.488 2.183 47.328 1.00 86.44 313 SER A CA 1
ATOM 2416 C C . SER A 1 313 ? -63.304 2.452 48.829 1.00 86.44 313 SER A C 1
ATOM 2418 O O . SER A 1 313 ? -62.616 1.699 49.516 1.00 86.44 313 SER A O 1
ATOM 2420 N N . GLU A 1 314 ? -63.958 3.477 49.383 1.00 83.62 314 GLU A N 1
ATOM 2421 C CA . GLU A 1 314 ? -63.834 3.837 50.812 1.00 83.62 314 GLU A CA 1
ATOM 2422 C C . GLU A 1 314 ? -64.133 2.657 51.759 1.00 83.62 314 GLU A C 1
ATOM 2424 O O . GLU A 1 314 ? -63.497 2.493 52.801 1.00 83.62 314 GLU A O 1
ATOM 2429 N N . ALA A 1 315 ? -65.072 1.786 51.376 1.00 84.81 315 ALA A N 1
ATOM 2430 C CA . ALA A 1 315 ? -65.401 0.582 52.135 1.00 84.81 315 ALA A CA 1
ATOM 2431 C C . ALA A 1 315 ? -64.261 -0.454 52.118 1.00 84.81 315 ALA A C 1
ATOM 2433 O O . ALA A 1 315 ? -63.981 -1.093 53.135 1.00 84.81 315 ALA A O 1
ATOM 2434 N N . GLU A 1 316 ? -63.587 -0.608 50.978 1.00 81.94 316 GLU A N 1
ATOM 2435 C CA . GLU A 1 316 ? -62.429 -1.492 50.815 1.00 81.94 316 GLU A CA 1
ATOM 2436 C C . GLU A 1 316 ? -61.201 -0.929 51.547 1.00 81.94 316 GLU A C 1
ATOM 2438 O O . GLU A 1 316 ? -60.518 -1.676 52.248 1.00 81.94 316 GLU A O 1
ATOM 2443 N N . GLN A 1 317 ? -60.984 0.389 51.490 1.00 88.75 317 GLN A N 1
ATOM 2444 C CA . GLN A 1 317 ? -59.933 1.084 52.240 1.00 88.75 317 GLN A CA 1
ATOM 2445 C C . GLN A 1 317 ? -60.111 0.912 53.754 1.00 88.75 317 GLN A C 1
ATOM 2447 O O . GLN A 1 317 ? -59.171 0.553 54.465 1.00 88.75 317 GLN A O 1
ATOM 2452 N N . ALA A 1 318 ? -61.333 1.094 54.263 1.00 82.25 318 ALA A N 1
ATOM 2453 C CA . ALA A 1 318 ? -61.632 0.908 55.681 1.00 82.25 318 ALA A CA 1
ATOM 2454 C C . ALA A 1 318 ? -61.428 -0.549 56.136 1.00 82.25 318 ALA A C 1
ATOM 2456 O O . ALA A 1 318 ? -60.956 -0.795 57.249 1.00 82.25 318 ALA A O 1
ATOM 2457 N N . ALA A 1 319 ? -61.763 -1.527 55.290 1.00 82.06 319 ALA A N 1
ATOM 2458 C CA . ALA A 1 319 ? -61.527 -2.941 55.573 1.00 82.06 319 ALA A CA 1
ATOM 2459 C C . ALA A 1 319 ? -60.030 -3.300 55.543 1.00 82.06 319 ALA A C 1
ATOM 2461 O O . ALA A 1 319 ? -59.571 -4.080 56.382 1.00 82.06 319 ALA A O 1
ATOM 2462 N N . PHE A 1 320 ? -59.271 -2.707 54.620 1.00 83.00 320 PHE A N 1
ATOM 2463 C CA . PHE A 1 320 ? -57.822 -2.863 54.523 1.00 83.00 320 PHE A CA 1
ATOM 2464 C C . PHE A 1 320 ? -57.115 -2.310 55.767 1.00 83.00 320 PHE A C 1
ATOM 2466 O O . PHE A 1 320 ? -56.360 -3.037 56.412 1.00 83.00 320 PHE A O 1
ATOM 2473 N N . LEU A 1 321 ? -57.449 -1.082 56.183 1.00 87.88 321 LEU A N 1
ATOM 2474 C CA . LEU A 1 321 ? -56.911 -0.474 57.405 1.00 87.88 321 LEU A CA 1
ATOM 2475 C C . LEU A 1 321 ? -57.268 -1.279 58.658 1.00 87.88 321 LEU A C 1
ATOM 2477 O O . LEU A 1 321 ? -56.427 -1.454 59.535 1.00 87.88 321 LEU A O 1
ATOM 2481 N N . LYS A 1 322 ? -58.490 -1.820 58.745 1.00 84.25 322 LYS A N 1
ATOM 2482 C CA . LYS A 1 322 ? -58.888 -2.680 59.871 1.00 84.25 322 LYS A CA 1
ATOM 2483 C C . LYS A 1 322 ? -58.095 -3.983 59.931 1.00 84.25 322 LYS A C 1
ATOM 2485 O O . LYS A 1 322 ? -57.745 -4.409 61.026 1.00 84.25 322 LYS A O 1
ATOM 2490 N N . ARG A 1 323 ? -57.804 -4.616 58.789 1.00 81.81 323 ARG A N 1
ATOM 2491 C CA . ARG A 1 323 ? -56.938 -5.808 58.753 1.00 81.81 323 ARG A CA 1
ATOM 2492 C C . ARG A 1 323 ? -55.516 -5.476 59.175 1.00 81.81 323 ARG A C 1
ATOM 2494 O O . ARG A 1 323 ? -54.969 -6.180 60.010 1.00 81.81 323 ARG A O 1
ATOM 2501 N N . GLN A 1 324 ? -54.962 -4.385 58.658 1.00 82.12 324 GLN A N 1
ATOM 2502 C CA . GLN A 1 324 ? -53.603 -3.968 58.988 1.00 82.12 324 GLN A CA 1
ATOM 2503 C C . GLN A 1 324 ? -53.469 -3.580 60.469 1.00 82.12 324 GLN A C 1
ATOM 2505 O O . GLN A 1 324 ? -52.499 -3.949 61.122 1.00 82.12 324 GLN A O 1
ATOM 2510 N N . ALA A 1 325 ? -54.475 -2.903 61.030 1.00 79.06 325 ALA A N 1
ATOM 2511 C CA . ALA A 1 325 ? -54.531 -2.596 62.456 1.00 79.06 325 ALA A CA 1
ATOM 2512 C C . ALA A 1 325 ? -54.636 -3.865 63.317 1.00 79.06 325 ALA A C 1
ATOM 2514 O O . ALA A 1 325 ? -53.956 -3.959 64.331 1.00 79.06 325 ALA A O 1
ATOM 2515 N N . ALA A 1 326 ? -55.434 -4.854 62.902 1.00 78.25 326 ALA A N 1
ATOM 2516 C CA . ALA A 1 326 ? -55.552 -6.128 63.612 1.00 78.25 326 ALA A CA 1
ATOM 2517 C C . ALA A 1 326 ? -54.271 -6.980 63.536 1.00 78.25 326 ALA A C 1
ATOM 2519 O O . ALA A 1 326 ? -53.938 -7.667 64.496 1.00 78.25 326 ALA A O 1
ATOM 2520 N N . GLU A 1 327 ? -53.537 -6.931 62.423 1.00 75.62 327 GLU A N 1
ATOM 2521 C CA . GLU A 1 327 ? -52.233 -7.596 62.294 1.00 75.62 327 GLU A CA 1
ATOM 2522 C C . GLU A 1 327 ? -51.162 -6.936 63.168 1.00 75.62 327 GLU A C 1
ATOM 2524 O O . GLU A 1 327 ? -50.351 -7.636 63.769 1.00 75.62 327 GLU A O 1
ATOM 2529 N N . LEU A 1 328 ? -51.176 -5.605 63.285 1.00 73.06 328 LEU A N 1
ATOM 2530 C CA . LEU A 1 328 ? -50.256 -4.870 64.157 1.00 73.06 328 LEU A CA 1
ATOM 2531 C C . LEU A 1 328 ? -50.581 -5.064 65.644 1.00 73.06 328 LEU A C 1
ATOM 2533 O O . LEU A 1 328 ? -49.664 -5.214 66.445 1.00 73.06 328 LEU A O 1
ATOM 2537 N N . ASP A 1 329 ? -51.863 -5.111 66.004 1.00 71.38 329 ASP A N 1
ATOM 2538 C CA . ASP A 1 329 ? -52.319 -5.411 67.367 1.00 71.38 329 ASP A CA 1
ATOM 2539 C C . ASP A 1 329 ? -52.005 -6.870 67.752 1.00 71.38 329 ASP A C 1
ATOM 2541 O O . ASP A 1 329 ? -51.526 -7.146 68.848 1.00 71.38 329 ASP A O 1
ATOM 2545 N N . GLY A 1 330 ? -52.148 -7.805 66.805 1.00 61.78 330 GLY A N 1
ATOM 2546 C CA . GLY A 1 330 ? -51.757 -9.209 66.973 1.00 61.78 330 GLY A CA 1
ATOM 2547 C C . GLY A 1 330 ? -50.244 -9.465 67.023 1.00 61.78 330 GLY A C 1
ATOM 2548 O O . GLY A 1 330 ? -49.837 -10.538 67.459 1.00 61.78 330 GLY A O 1
ATOM 2549 N N . LEU A 1 331 ? -49.412 -8.507 66.597 1.00 53.59 331 LEU A N 1
ATOM 2550 C CA . LEU A 1 331 ? -47.949 -8.553 66.744 1.00 53.59 331 LEU A CA 1
ATOM 2551 C C . LEU A 1 331 ? -47.450 -7.901 68.047 1.00 53.59 331 LEU A C 1
ATOM 2553 O O . LEU A 1 331 ? -46.270 -8.038 68.373 1.00 53.59 331 LEU A O 1
ATOM 2557 N N . ALA A 1 332 ? -48.312 -7.162 68.752 1.00 52.00 332 ALA A N 1
ATOM 2558 C CA . ALA A 1 332 ? -47.970 -6.390 69.947 1.00 52.00 332 ALA A CA 1
ATOM 2559 C C . ALA A 1 332 ? -48.453 -7.024 71.271 1.00 52.00 332 ALA A C 1
ATOM 2561 O O . ALA A 1 332 ? -48.230 -6.434 72.332 1.00 52.00 332 ALA A O 1
ATOM 2562 N N . GLY A 1 333 ? -49.083 -8.205 71.222 1.00 44.75 333 GLY A N 1
ATOM 2563 C CA . GLY A 1 333 ? -49.448 -9.034 72.383 1.00 44.75 333 GLY A CA 1
ATOM 2564 C C . GLY A 1 333 ? -48.596 -10.291 72.490 1.00 44.75 333 GLY A C 1
ATOM 2565 O O . GLY A 1 333 ? -48.304 -10.689 73.640 1.00 44.75 333 GLY A O 1
#

pLDDT: mean 70.13, std 23.74, range [22.5, 96.81]

Radius of gyration: 45.44 Å; chains: 1; bounding box: 97×101×124 Å

Foldseek 3Di:
DDDDPPDDPVVVVVVVVVVVVVVCVPDVDDDDDPDDDDDDDDDDDDDDDDDDDDDDDDDDDDDDDDDDDDDDDDDDDDDDPPDDDDQDPVSVVVVVVVVVVVVVVVVVVVVVVVVVVVVVVVVVVCLVCVVPPPDDDDDDPPLVVDALVVLQVVLVVCVVVVNNVSSVVSNVSSVVNVVVVVVCVVPPDDPPPDQPPVSVVVVVVVVVVLVVLLVVLLVVLCVVPVLCVDCPRQLVVQLVVVCVVPVVLSVGSCSSVVSSVVSVVVVVVVVVVVVVVVVVVVVVVVVVVCLVPPVPNDPDPCPDDDDPLVRDDPVVNVVVVVVVVVVVVVVVD

Sequence (333 aa):
MENGTTVDPDLKELEALRQQAEAFDQTGDVADTNVEDAPEHGDAGARETEQAAENDTQPDNPANEEAGKADEAEDAPKQQRDEPKPKTREEKEAERFARNWKRLQAERAQLERERAELERYRAQIAAQTGAQSGQESAEKPLHEKYSAAELEQAAEDFEAEGRYEEAKLLREEAALAQRRGTATSGAGGQSAQAPTAAQQTAAEQYRRQFEALWNANLAEIRAEDPEFADPQSAKFQAAAEILREYPQGRTFPDGIKIAAAWARDRVLAKEAAEAKKALAEKDKEIARLQALLSPGSGAGETRGGARSFEEMSEAEQAAFLKRQAAELDGLAG

Secondary structure (DSSP, 8-state):
--------HHHHHHHHHHHHHHHHHH--------------------------------------------------------PPPPPPHHHHHHHHHHHHHHHHHHHHHHHHHHHHHHHHHHHHHHHHHTTT---SS----HHHHS-HHHHHHHHHHHHHTT-HHHHHHHHHHHHHHHHHHHHHHHS----S-PPPHHHHHHHHHHHHHHHHHHHHHHHHHHHH-GGGG-TTSHHHHHHHHHHHH-GGGGSSTTHHHHHHHHHHHHHHHHHHHHHHHHHHHHHHHHHHHHHHHSTT-S-----TT---GGGS-HHHHHHHHHHHHHHHHHT--